Protein AF-A0A7S1QSE2-F1 (afdb_monomer_lite)

Sequence (198 aa):
TADESDRVSATLERALGVYSEVVVKPAVGASSFDTFRVVAADLAAPFTFVEDPAVLELRGRPTALPEGKTEFARKAEFFDALFAGVPCLVQPYIPEVASQGEYSLFYFAGALSHAMLKRPKAGDFRVQEEYGAEHQQVAFTDVPAGVVDCAKRALAALPSSRPPLYCRVDVVALSTARLQQAAADPDLFVVASGGVDL

pLDDT: mean 71.94, std 19.66, range [30.83, 97.06]

Secondary structure (DSSP, 8-state):
---GGG-HHHHHHHHHTT-SEEEEEESS-S-----EEEEHHHHSSSS---S-GGGG--TTS-----TT--S----HHHHHHHTTTS-EEEEE--THHHHH-EEEEEEETTEEEEEEEEEPPTT----SGGGT-EEEEE-GGGS-HHHHHHHHHHHHTSS-SS--SEEEEEEPPPPHHHHHHHHTSTT---EEEEE---

Structure (mmCIF, N/CA/C/O backbone):
data_AF-A0A7S1QSE2-F1
#
_entry.id   AF-A0A7S1QSE2-F1
#
loop_
_atom_site.group_PDB
_atom_site.id
_atom_site.type_symbol
_atom_site.label_atom_id
_atom_site.label_alt_id
_atom_site.label_comp_id
_atom_site.label_asym_id
_atom_site.label_entity_id
_atom_site.label_seq_id
_atom_site.pdbx_PDB_ins_code
_atom_site.Cartn_x
_atom_site.Cartn_y
_atom_site.Cartn_z
_atom_site.occupancy
_atom_site.B_iso_or_equiv
_atom_site.auth_seq_id
_atom_site.auth_comp_id
_atom_site.auth_asym_id
_atom_site.auth_atom_id
_atom_site.pdbx_PDB_model_num
ATOM 1 N N . THR A 1 1 ? -31.714 -8.611 4.508 1.00 43.75 1 THR A N 1
ATOM 2 C CA . THR A 1 1 ? -30.941 -8.247 5.710 1.00 43.75 1 THR A CA 1
ATOM 3 C C . THR A 1 1 ? -29.489 -8.422 5.340 1.00 43.75 1 THR A C 1
ATOM 5 O O . THR A 1 1 ? -29.147 -9.514 4.913 1.00 43.75 1 THR A O 1
ATOM 8 N N . ALA A 1 2 ? -28.694 -7.350 5.321 1.00 46.72 2 ALA A N 1
ATOM 9 C CA . ALA A 1 2 ? -27.260 -7.489 5.061 1.00 46.72 2 ALA A CA 1
ATOM 10 C C . ALA A 1 2 ? -26.658 -8.332 6.192 1.00 46.72 2 ALA A C 1
ATOM 12 O O . ALA A 1 2 ? -27.012 -8.109 7.351 1.00 46.72 2 ALA A O 1
ATOM 13 N N . ASP A 1 3 ? -25.868 -9.341 5.838 1.00 54.69 3 ASP A N 1
ATOM 14 C CA . ASP A 1 3 ? -25.212 -10.237 6.787 1.00 54.69 3 ASP A CA 1
ATOM 15 C C . ASP A 1 3 ? -24.299 -9.412 7.710 1.00 54.69 3 ASP A C 1
ATOM 17 O O . ASP A 1 3 ? -23.596 -8.510 7.248 1.00 54.69 3 ASP A O 1
ATOM 21 N N . GLU A 1 4 ? -24.310 -9.678 9.019 1.00 52.62 4 GLU A N 1
ATOM 22 C CA . GLU A 1 4 ? -23.414 -8.997 9.967 1.00 52.62 4 GLU A CA 1
ATOM 23 C C . GLU A 1 4 ? -21.934 -9.220 9.603 1.00 52.62 4 GLU A C 1
ATOM 25 O O . GLU A 1 4 ? -21.087 -8.400 9.963 1.00 52.62 4 GLU A O 1
ATOM 30 N N . SER A 1 5 ? -21.620 -10.280 8.843 1.00 51.59 5 SER A N 1
ATOM 31 C CA . SER A 1 5 ? -20.271 -10.574 8.349 1.00 51.59 5 SER A CA 1
ATOM 32 C C . SER A 1 5 ? -19.711 -9.547 7.365 1.00 51.59 5 SER A C 1
ATOM 34 O O . SER A 1 5 ? -18.487 -9.410 7.299 1.00 51.59 5 SER A O 1
ATOM 36 N N . ASP A 1 6 ? -20.577 -8.830 6.642 1.00 64.38 6 ASP A N 1
ATOM 37 C CA . ASP A 1 6 ? -20.201 -7.906 5.559 1.00 64.38 6 ASP A CA 1
ATOM 38 C C . ASP A 1 6 ? -19.972 -6.470 6.054 1.00 64.38 6 ASP A C 1
ATOM 40 O O . ASP A 1 6 ? -19.644 -5.571 5.277 1.00 64.38 6 ASP A O 1
ATOM 44 N N . ARG A 1 7 ? -20.138 -6.235 7.361 1.00 80.50 7 ARG A N 1
ATOM 45 C CA . ARG A 1 7 ? -19.914 -4.925 7.972 1.00 80.50 7 ARG A CA 1
ATOM 46 C C . ARG A 1 7 ? -18.422 -4.611 8.057 1.00 80.50 7 ARG A C 1
ATOM 48 O O . ARG A 1 7 ? -17.596 -5.438 8.465 1.00 80.50 7 ARG A O 1
ATOM 55 N N . VAL A 1 8 ? -18.081 -3.370 7.725 1.00 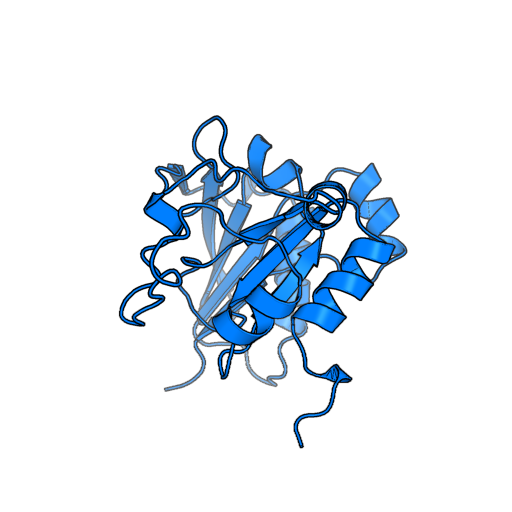80.69 8 VAL A N 1
ATOM 56 C CA . VAL A 1 8 ? -16.718 -2.846 7.854 1.00 80.69 8 VAL A CA 1
ATOM 57 C C . VAL A 1 8 ? -16.320 -2.823 9.322 1.00 80.69 8 VAL A C 1
ATOM 59 O O . VAL A 1 8 ? -15.195 -3.189 9.648 1.00 80.69 8 VAL A O 1
ATOM 62 N N . SER A 1 9 ? -17.260 -2.495 10.210 1.00 83.25 9 SER A N 1
ATOM 63 C CA . SER A 1 9 ? -17.072 -2.495 11.657 1.00 83.25 9 SER A CA 1
ATOM 64 C C . SER A 1 9 ? -16.620 -3.857 12.186 1.00 83.25 9 SER A C 1
ATOM 66 O O . SER A 1 9 ? -15.629 -3.940 12.905 1.00 83.25 9 SER A O 1
ATOM 68 N N . ALA A 1 10 ? -17.286 -4.937 11.772 1.00 84.50 10 ALA A N 1
ATOM 69 C CA . ALA A 1 10 ? -16.966 -6.291 12.210 1.00 84.50 10 ALA A CA 1
ATOM 70 C C . ALA A 1 10 ? -15.590 -6.735 11.692 1.00 84.50 10 ALA A C 1
ATOM 72 O O . ALA A 1 10 ? -14.817 -7.375 12.405 1.00 84.50 10 ALA A O 1
ATOM 73 N N . THR A 1 11 ? -15.251 -6.371 10.453 1.00 84.62 11 THR A N 1
ATOM 74 C CA . THR A 1 11 ? -13.920 -6.634 9.886 1.00 84.62 11 THR A CA 1
ATOM 75 C C . THR A 1 11 ? -12.834 -5.843 10.613 1.00 84.62 11 THR A C 1
ATOM 77 O O . THR A 1 11 ? -11.777 -6.394 10.921 1.00 84.62 11 THR A O 1
ATOM 80 N N . LEU A 1 12 ? -13.110 -4.580 10.938 1.00 83.69 12 LEU A N 1
ATOM 81 C CA . LEU A 1 12 ? -12.221 -3.705 11.691 1.00 83.69 12 LEU A CA 1
ATOM 82 C C . LEU A 1 12 ? -11.940 -4.256 13.093 1.00 83.69 12 LEU A C 1
ATOM 84 O O . LEU A 1 12 ? -10.781 -4.348 13.486 1.00 83.69 12 LEU A O 1
ATOM 88 N N . GLU A 1 13 ? -12.976 -4.673 13.820 1.00 84.88 13 GLU A N 1
ATOM 89 C CA . GLU A 1 13 ? -12.851 -5.268 15.155 1.00 84.88 13 GLU A CA 1
ATOM 90 C C . GLU A 1 13 ? -12.048 -6.572 15.133 1.00 84.88 13 GLU A C 1
ATOM 92 O O . GLU A 1 13 ? -11.144 -6.748 15.950 1.00 84.88 13 GLU A O 1
ATOM 97 N N . ARG A 1 14 ? -12.314 -7.464 14.165 1.00 84.81 14 ARG A N 1
ATOM 98 C CA . ARG A 1 14 ? -11.521 -8.692 13.984 1.00 84.81 14 ARG A CA 1
ATOM 99 C C . ARG A 1 14 ? -10.047 -8.378 13.744 1.00 84.81 14 ARG A C 1
ATOM 101 O O . ARG A 1 14 ? -9.189 -8.966 14.397 1.00 84.81 14 ARG A O 1
ATOM 108 N N . ALA A 1 15 ? -9.756 -7.445 12.837 1.00 82.94 15 ALA A N 1
ATOM 109 C CA . ALA A 1 15 ? -8.386 -7.055 12.528 1.00 82.94 15 ALA A CA 1
ATOM 110 C C . ALA A 1 15 ? -7.689 -6.433 13.750 1.00 82.94 15 ALA A C 1
ATOM 112 O O . ALA A 1 15 ? -6.553 -6.788 14.053 1.00 82.94 15 ALA A O 1
ATOM 113 N N . LEU A 1 16 ? -8.376 -5.575 14.507 1.00 82.94 16 LEU A N 1
ATOM 114 C CA . LEU A 1 16 ? -7.828 -4.943 15.712 1.00 82.94 16 LEU A CA 1
ATOM 115 C C . LEU A 1 16 ? -7.697 -5.892 16.915 1.00 82.94 16 LEU A C 1
ATOM 117 O O . LEU A 1 16 ? -6.985 -5.579 17.867 1.00 82.94 16 LEU A O 1
ATOM 121 N N . GLY A 1 17 ? -8.322 -7.072 16.867 1.00 83.62 17 GLY A N 1
ATOM 122 C CA . GLY A 1 17 ? -8.052 -8.165 17.805 1.00 83.62 17 GLY A CA 1
ATOM 123 C C . GLY A 1 17 ? -6.673 -8.812 17.613 1.00 83.62 17 GLY A C 1
ATOM 124 O O . GLY A 1 17 ? -6.175 -9.468 18.526 1.00 83.62 17 GLY A O 1
ATOM 125 N N . VAL A 1 18 ? -6.050 -8.617 16.447 1.00 83.12 18 VAL A N 1
ATOM 126 C CA . VAL A 1 18 ? -4.730 -9.170 16.091 1.00 83.12 18 VAL A CA 1
ATOM 127 C C . VAL A 1 18 ? -3.679 -8.064 15.968 1.00 83.12 18 VAL A C 1
ATOM 129 O O . VAL A 1 18 ? -2.536 -8.227 16.396 1.00 83.12 18 VAL A O 1
ATOM 132 N N . TYR A 1 19 ? -4.065 -6.923 15.402 1.00 82.69 19 TYR A N 1
ATOM 133 C CA . TYR A 1 19 ? -3.189 -5.808 15.073 1.00 82.69 19 TYR A CA 1
ATOM 134 C C . TYR A 1 19 ? -3.475 -4.600 15.960 1.00 82.69 19 TYR A C 1
ATOM 136 O O . TYR A 1 19 ? -4.617 -4.195 16.128 1.00 82.69 19 TYR A O 1
ATOM 144 N N . SER A 1 20 ? -2.430 -3.952 16.476 1.00 82.94 20 SER A N 1
ATOM 145 C CA . SER A 1 20 ? -2.595 -2.719 17.259 1.00 82.94 20 SER A CA 1
ATOM 146 C C . SER A 1 20 ? -3.096 -1.540 16.420 1.00 82.94 20 SER A C 1
ATOM 148 O O . SER A 1 20 ? -3.653 -0.587 16.965 1.00 82.94 20 SER A O 1
ATOM 150 N N . GLU A 1 21 ? -2.868 -1.589 15.106 1.00 83.31 21 GLU A N 1
ATOM 151 C CA . GLU A 1 21 ? -3.194 -0.528 14.164 1.00 83.31 21 GLU A CA 1
ATOM 152 C C . GLU A 1 21 ? -3.545 -1.087 12.789 1.00 83.31 21 GLU A C 1
ATOM 154 O O . GLU A 1 21 ? -2.876 -1.988 12.271 1.00 83.31 21 GLU A O 1
ATOM 159 N N . VAL A 1 22 ? -4.555 -0.492 12.166 1.00 82.94 22 VAL A N 1
ATOM 160 C CA . VAL A 1 22 ? -5.041 -0.854 10.836 1.00 82.94 22 VAL A CA 1
ATOM 161 C C . VAL A 1 22 ? -5.290 0.389 9.993 1.00 82.94 22 VAL A C 1
ATOM 163 O O . VAL A 1 22 ? -5.423 1.501 10.498 1.00 82.94 22 VAL A O 1
ATOM 166 N N . VAL A 1 23 ? -5.354 0.193 8.687 1.00 80.56 23 VAL A N 1
ATOM 167 C CA . VAL A 1 23 ? -5.765 1.171 7.698 1.00 80.56 23 VAL A CA 1
ATOM 168 C C . VAL A 1 23 ? -7.024 0.668 7.003 1.00 80.56 23 VAL A C 1
ATOM 170 O O . VAL A 1 23 ? -7.088 -0.492 6.597 1.00 80.56 23 VAL A O 1
ATOM 173 N N . VAL A 1 24 ? -8.006 1.550 6.847 1.00 80.06 24 VAL A N 1
ATOM 174 C CA . VAL A 1 24 ? -9.223 1.323 6.064 1.00 80.06 24 VAL A CA 1
ATOM 175 C C . VAL A 1 24 ? -9.175 2.207 4.825 1.00 80.06 24 VAL A C 1
ATOM 177 O O . VAL A 1 24 ? -8.891 3.398 4.941 1.00 80.06 24 VAL A O 1
ATOM 180 N N . LYS A 1 25 ? -9.442 1.648 3.643 1.00 76.94 25 LYS A N 1
ATOM 181 C CA . LYS A 1 25 ? -9.498 2.411 2.384 1.00 76.94 25 LYS A CA 1
ATOM 182 C C . LYS A 1 25 ? -10.490 1.816 1.384 1.00 76.94 25 LYS A C 1
ATOM 184 O O . LYS A 1 25 ? -10.783 0.626 1.484 1.00 76.94 25 LYS A O 1
ATOM 189 N N . PRO A 1 26 ? -10.971 2.575 0.386 1.00 74.06 26 PRO A N 1
ATOM 190 C CA . PRO A 1 26 ? -11.745 2.018 -0.718 1.00 74.06 26 PRO A CA 1
ATOM 191 C C . PRO A 1 26 ? -10.969 0.913 -1.450 1.00 74.06 26 PRO A C 1
ATOM 193 O O . PRO A 1 26 ? -9.771 1.047 -1.702 1.00 74.06 26 PRO A O 1
ATOM 196 N N . ALA A 1 27 ? -11.649 -0.176 -1.808 1.00 69.31 27 ALA A N 1
ATOM 197 C CA . ALA A 1 27 ? -11.056 -1.294 -2.545 1.00 69.31 27 ALA A CA 1
ATOM 198 C C . ALA A 1 27 ? -10.978 -1.030 -4.059 1.00 69.31 27 ALA A C 1
ATOM 200 O O . ALA A 1 27 ? -10.221 -1.695 -4.762 1.00 69.31 27 ALA A O 1
ATOM 201 N N . VAL A 1 28 ? -11.747 -0.060 -4.569 1.00 59.94 28 VAL A N 1
ATOM 202 C CA . VAL A 1 28 ? -11.791 0.299 -5.991 1.00 59.94 28 VAL A CA 1
ATOM 203 C C . VAL A 1 28 ? -11.534 1.796 -6.140 1.00 59.94 28 VAL A C 1
ATOM 205 O O . VAL A 1 28 ? -12.279 2.612 -5.605 1.00 59.94 28 VAL A O 1
ATOM 208 N N . GLY A 1 29 ? -10.485 2.152 -6.883 1.00 54.38 29 GLY A N 1
ATOM 209 C CA . GLY A 1 29 ? -10.147 3.537 -7.208 1.00 54.38 29 GLY A CA 1
ATOM 210 C C . GLY A 1 29 ? -8.646 3.730 -7.411 1.00 54.38 29 GLY A C 1
ATOM 211 O O . GLY A 1 29 ? -7.840 3.313 -6.588 1.00 54.38 29 GLY A O 1
ATOM 212 N N . ALA A 1 30 ? -8.258 4.390 -8.506 1.00 43.25 30 ALA A N 1
ATOM 213 C CA . ALA A 1 30 ? -6.868 4.800 -8.741 1.00 43.25 30 ALA A CA 1
ATOM 214 C C . ALA A 1 30 ? -6.404 5.911 -7.777 1.00 43.25 30 ALA A C 1
ATOM 216 O O . ALA A 1 30 ? -5.206 6.197 -7.695 1.00 43.25 30 ALA A O 1
ATOM 217 N N . SER A 1 31 ? -7.354 6.515 -7.055 1.00 46.03 31 SER A N 1
ATOM 218 C CA . SER A 1 31 ? -7.157 7.633 -6.148 1.00 46.03 31 SER A CA 1
ATOM 219 C C . SER A 1 31 ? -7.516 7.265 -4.706 1.00 46.03 31 SER A C 1
ATOM 221 O O . SER A 1 31 ? -8.680 7.036 -4.378 1.00 46.03 31 SER A O 1
ATOM 223 N N . SER A 1 32 ? -6.505 7.224 -3.844 1.00 52.25 32 SER A N 1
ATOM 224 C CA . SER A 1 32 ? -6.564 6.738 -2.459 1.00 52.25 32 SER A CA 1
ATOM 225 C C . SER A 1 32 ? -7.044 7.787 -1.439 1.00 52.25 32 SER A C 1
ATOM 227 O O . SER A 1 32 ? -6.558 7.796 -0.308 1.00 52.25 32 SER A O 1
ATOM 229 N N . PHE A 1 33 ? -7.954 8.686 -1.833 1.00 54.31 33 PHE A N 1
ATOM 230 C CA . PHE A 1 33 ? -8.329 9.877 -1.051 1.00 54.31 33 PHE A CA 1
ATOM 231 C C . PHE A 1 33 ? -8.902 9.573 0.345 1.00 54.31 33 PHE A C 1
ATOM 233 O O . PHE A 1 33 ? -8.766 10.392 1.244 1.00 54.31 33 PHE A O 1
ATOM 240 N N . ASP A 1 34 ? -9.435 8.369 0.564 1.00 66.00 34 ASP A N 1
ATOM 241 C CA . ASP A 1 34 ? -10.141 8.014 1.798 1.00 66.00 34 ASP A CA 1
ATOM 242 C C . ASP A 1 34 ? -9.389 6.929 2.588 1.00 66.00 34 ASP A C 1
ATOM 244 O O . ASP A 1 34 ? -9.905 5.840 2.839 1.00 66.00 34 ASP A O 1
ATOM 248 N N . THR A 1 35 ? -8.123 7.193 2.927 1.00 72.31 35 THR A N 1
ATOM 249 C CA . THR A 1 35 ? -7.281 6.262 3.698 1.00 72.31 35 THR A CA 1
ATOM 250 C C . THR A 1 35 ? -7.272 6.642 5.180 1.00 72.31 35 THR A C 1
ATOM 252 O O . THR A 1 35 ? -6.690 7.654 5.566 1.00 72.31 35 THR A O 1
ATOM 255 N N . PHE A 1 36 ? -7.863 5.803 6.032 1.00 77.38 36 PHE A N 1
ATOM 256 C CA . PHE A 1 36 ? -8.009 6.055 7.468 1.00 77.38 36 PHE A CA 1
ATOM 257 C C . PHE A 1 36 ? -7.116 5.133 8.282 1.00 77.38 36 PHE A C 1
ATOM 259 O O . PHE A 1 36 ? -7.274 3.920 8.211 1.00 77.38 36 PHE A O 1
ATOM 266 N N . ARG A 1 37 ? -6.230 5.693 9.108 1.00 80.38 37 ARG A N 1
ATOM 267 C CA . ARG A 1 37 ? -5.481 4.935 10.117 1.00 80.38 37 ARG A CA 1
ATOM 268 C C . ARG A 1 37 ? -6.296 4.858 11.409 1.00 80.38 37 ARG A C 1
ATOM 270 O O . ARG A 1 37 ? -6.727 5.883 11.932 1.00 80.38 37 ARG A O 1
ATOM 277 N N . VAL A 1 38 ? -6.497 3.648 11.918 1.00 78.31 38 VAL A N 1
ATOM 278 C CA . VAL A 1 38 ? -7.251 3.354 13.141 1.00 78.31 38 VAL A CA 1
ATOM 279 C C . VAL A 1 38 ? -6.342 2.613 14.114 1.00 78.31 38 VAL A C 1
ATOM 281 O O . VAL A 1 38 ? -5.760 1.587 13.768 1.00 78.31 38 VAL A O 1
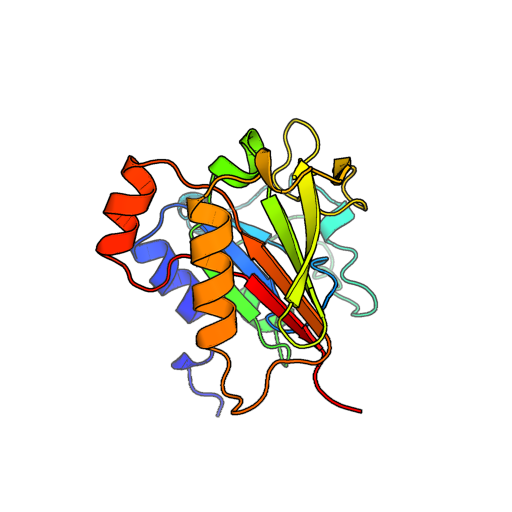ATOM 284 N N . VAL A 1 39 ? -6.235 3.123 15.339 1.00 79.56 39 VAL A N 1
ATOM 285 C CA . VAL A 1 39 ? -5.456 2.515 16.426 1.00 79.56 39 VAL A CA 1
ATOM 286 C C . VAL A 1 39 ? -6.421 1.842 17.402 1.00 79.56 39 VAL A C 1
ATOM 288 O O . VAL A 1 39 ? -7.425 2.439 17.788 1.00 79.56 39 VAL A O 1
ATOM 291 N N . ALA A 1 40 ? -6.122 0.616 17.837 1.00 78.88 40 ALA A N 1
ATOM 292 C CA . ALA A 1 40 ? -7.002 -0.165 18.714 1.00 78.88 40 ALA A CA 1
ATOM 293 C C . ALA A 1 40 ? -7.351 0.576 20.017 1.00 78.88 40 ALA A C 1
ATOM 295 O O . ALA A 1 40 ? -8.508 0.609 20.431 1.00 78.88 40 ALA A O 1
ATOM 296 N N . ALA A 1 41 ? -6.353 1.217 20.636 1.00 72.00 41 ALA A N 1
ATOM 297 C CA . ALA A 1 41 ? -6.521 1.974 21.878 1.00 72.00 41 ALA A CA 1
ATOM 298 C C . ALA A 1 41 ? -7.518 3.135 21.738 1.00 72.00 41 ALA A C 1
ATOM 300 O O . ALA A 1 41 ? -8.207 3.490 22.693 1.00 72.00 41 ALA A O 1
ATOM 301 N N . ASP A 1 42 ? -7.627 3.690 20.534 1.00 67.06 42 ASP A N 1
ATOM 302 C CA . ASP A 1 42 ? -8.448 4.856 20.268 1.00 67.06 42 ASP A CA 1
ATOM 303 C C . ASP A 1 42 ? -9.941 4.528 20.137 1.00 67.06 42 ASP A C 1
ATOM 305 O O . ASP A 1 42 ? -10.770 5.399 20.392 1.00 67.06 42 ASP A O 1
ATOM 309 N N . LEU A 1 43 ? -10.292 3.283 19.784 1.00 64.25 43 LEU A N 1
ATOM 310 C CA . LEU A 1 43 ? -11.684 2.808 19.794 1.00 64.25 43 LEU A CA 1
ATOM 311 C C . LEU A 1 43 ? -12.224 2.614 21.221 1.00 64.25 43 LEU A C 1
ATOM 313 O O . LEU A 1 43 ? -13.434 2.639 21.437 1.00 64.25 43 LEU A O 1
ATOM 317 N N . ALA A 1 44 ? -11.337 2.401 22.199 1.00 61.28 44 ALA A N 1
ATOM 318 C CA . ALA A 1 44 ? -11.706 2.177 23.597 1.00 61.28 44 ALA A CA 1
ATOM 319 C C . ALA A 1 44 ? -11.893 3.483 24.394 1.00 61.28 44 ALA A C 1
ATOM 321 O O . ALA A 1 44 ? -12.375 3.453 25.529 1.00 61.28 44 ALA A O 1
ATOM 322 N N . ALA A 1 45 ? -11.503 4.629 23.829 1.00 55.19 45 ALA A N 1
ATOM 323 C CA . ALA A 1 45 ? -11.598 5.924 24.489 1.00 55.19 45 ALA A CA 1
ATOM 324 C C . ALA A 1 45 ? -13.049 6.461 24.485 1.00 55.19 45 ALA A C 1
ATOM 326 O O . ALA A 1 45 ? -13.758 6.323 23.488 1.00 55.19 45 ALA A O 1
ATOM 327 N N . PRO A 1 46 ? -13.512 7.121 25.566 1.00 44.34 46 PRO A N 1
ATOM 328 C CA . PRO A 1 46 ? -14.874 7.660 25.640 1.00 44.34 46 PRO A CA 1
ATOM 329 C C . PRO A 1 46 ? -15.111 8.869 24.716 1.00 44.34 46 PRO A C 1
ATOM 331 O O . PRO A 1 46 ? -16.261 9.166 24.401 1.00 44.34 46 PRO A O 1
ATOM 334 N N . PHE A 1 47 ? -14.041 9.535 24.262 1.00 42.84 47 PHE A N 1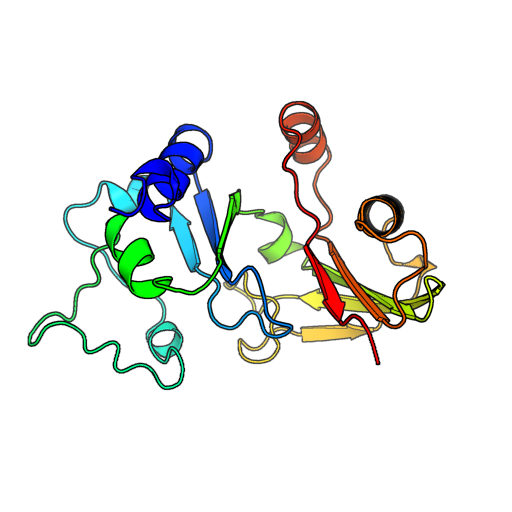
ATOM 335 C CA . PHE A 1 47 ? -14.049 10.653 23.310 1.00 42.84 47 PHE A CA 1
ATOM 336 C C . PHE A 1 47 ? -12.752 10.628 22.500 1.00 42.84 47 PHE A C 1
ATOM 338 O O . PHE A 1 47 ? -11.745 10.096 22.976 1.00 42.84 47 PHE A O 1
ATOM 345 N N . THR A 1 48 ? -12.739 11.223 21.304 1.00 44.06 48 THR A N 1
ATOM 346 C CA . THR A 1 48 ? -11.532 11.219 20.473 1.00 44.06 48 THR A CA 1
ATOM 347 C C . THR A 1 48 ? -11.288 12.519 19.707 1.00 44.06 48 THR A C 1
ATOM 349 O O . THR A 1 48 ? -12.198 13.093 19.113 1.00 44.06 48 THR A O 1
ATOM 352 N N . PHE A 1 49 ? -10.023 12.952 19.718 1.00 37.59 49 PHE A N 1
ATOM 353 C CA . PHE A 1 49 ? -9.478 14.110 19.010 1.00 37.59 49 PHE A CA 1
ATOM 354 C C . PHE A 1 49 ? -9.143 13.766 17.545 1.00 37.59 49 PHE A C 1
ATOM 356 O O . PHE A 1 49 ? -8.658 12.669 17.259 1.00 37.59 49 PHE A O 1
ATOM 363 N N . VAL A 1 50 ? -9.382 14.706 16.623 1.00 44.81 50 VAL A N 1
ATOM 364 C CA . VAL A 1 50 ? -9.042 14.591 15.192 1.00 44.81 50 VAL A CA 1
ATOM 365 C C . VAL A 1 50 ? -7.834 15.480 14.900 1.00 44.81 50 VAL A C 1
ATOM 367 O O . VAL A 1 50 ? -7.877 16.677 15.167 1.00 44.81 50 VAL A O 1
ATOM 370 N N . GLU A 1 51 ? -6.765 14.901 14.353 1.00 41.16 51 GLU A N 1
ATOM 371 C CA . GLU A 1 51 ? -5.528 15.627 14.021 1.00 41.16 51 GLU A CA 1
ATOM 372 C C . GLU A 1 51 ? -5.619 16.431 12.710 1.00 41.16 51 GLU A C 1
ATOM 374 O O . GLU A 1 51 ? -4.890 17.406 12.551 1.00 41.16 51 GLU A O 1
ATOM 379 N N . ASP A 1 52 ? -6.521 16.071 11.785 1.00 43.56 52 ASP A N 1
ATOM 380 C CA . ASP A 1 52 ? -6.581 16.675 10.445 1.00 43.56 52 ASP A CA 1
ATOM 381 C C . ASP A 1 52 ? -8.032 16.935 9.969 1.00 43.56 52 ASP A C 1
ATOM 383 O O . ASP A 1 52 ? -8.728 16.008 9.541 1.00 43.56 52 ASP A O 1
ATOM 387 N N . PRO A 1 53 ? -8.512 18.194 10.020 1.00 39.28 53 PRO A N 1
ATOM 388 C CA . PRO A 1 53 ? -9.835 18.598 9.537 1.00 39.28 53 PRO A CA 1
ATOM 389 C C . PRO A 1 53 ? -10.045 18.430 8.022 1.00 39.28 53 PRO A C 1
ATOM 391 O O . PRO A 1 53 ? -11.189 18.455 7.574 1.00 39.28 53 PRO A O 1
ATOM 394 N N . ALA A 1 54 ? -8.984 18.261 7.222 1.00 37.50 54 ALA A N 1
ATOM 395 C CA . ALA A 1 54 ? -9.084 18.163 5.762 1.00 37.50 54 ALA A CA 1
ATOM 396 C C . ALA A 1 54 ? -9.521 16.770 5.268 1.00 37.50 54 ALA A C 1
ATOM 398 O O . ALA A 1 54 ? -9.984 16.629 4.140 1.00 37.50 54 ALA A O 1
ATOM 399 N N . VAL A 1 55 ? -9.441 15.741 6.120 1.00 40.69 55 VAL A N 1
ATOM 400 C CA . VAL A 1 55 ? -9.911 14.368 5.828 1.00 40.69 55 VAL A CA 1
ATOM 401 C C . VAL A 1 55 ? -11.446 14.284 5.754 1.00 40.69 55 VAL A C 1
ATOM 403 O O . VAL A 1 55 ? -12.007 13.332 5.220 1.00 40.69 55 VAL A O 1
ATOM 406 N N . LEU A 1 56 ? -12.143 15.297 6.274 1.00 35.81 56 LEU A N 1
ATOM 407 C CA . LEU A 1 56 ? -13.603 15.349 6.345 1.00 35.81 56 LEU A CA 1
ATOM 408 C C . LEU A 1 56 ? -14.278 15.801 5.040 1.00 35.81 56 LEU A C 1
ATOM 410 O O . LEU A 1 56 ? -15.473 15.552 4.872 1.00 35.81 56 LEU A O 1
ATOM 414 N N . GLU A 1 57 ? -13.544 16.390 4.090 1.00 34.91 57 GLU A N 1
ATOM 415 C CA . GLU A 1 57 ? -14.045 16.651 2.732 1.00 34.91 57 GLU A CA 1
ATOM 416 C C . GLU A 1 57 ? -14.019 15.373 1.870 1.00 34.91 57 GLU A C 1
ATOM 418 O O . GLU A 1 57 ? -13.439 15.319 0.786 1.00 34.91 57 GLU A O 1
ATOM 423 N N . LEU A 1 58 ? -14.700 14.325 2.342 1.00 37.94 58 LEU A N 1
ATOM 424 C CA . LEU A 1 58 ? -15.112 13.182 1.529 1.00 37.94 58 LEU A CA 1
ATOM 425 C C . LEU A 1 58 ? -16.004 13.704 0.395 1.00 37.94 58 LEU A C 1
ATOM 427 O O . LEU A 1 58 ? -17.182 14.013 0.595 1.00 37.94 58 LEU A O 1
ATOM 431 N N . ARG A 1 59 ? -15.416 13.891 -0.791 1.00 34.78 59 ARG A N 1
ATOM 432 C CA . ARG A 1 59 ? -16.026 14.609 -1.920 1.00 34.78 59 ARG A CA 1
ATOM 433 C C . ARG A 1 59 ? -17.477 14.189 -2.190 1.00 34.78 59 ARG A C 1
ATOM 435 O O . ARG A 1 59 ? -17.757 13.064 -2.593 1.00 34.78 59 ARG A O 1
ATOM 442 N N . GLY A 1 60 ? -18.391 15.153 -2.085 1.00 33.97 60 GLY A N 1
ATOM 443 C CA . GLY A 1 60 ? -19.722 15.100 -2.701 1.00 33.97 60 GLY A CA 1
ATOM 444 C C . GLY A 1 60 ? -20.790 14.288 -1.964 1.00 33.97 60 GLY A C 1
ATOM 445 O O . GLY A 1 60 ? -21.941 14.296 -2.401 1.00 33.97 60 GLY A O 1
ATOM 446 N N . ARG A 1 61 ? -20.464 13.635 -0.843 1.00 35.59 61 ARG A N 1
ATOM 447 C CA . ARG A 1 61 ? -21.477 13.136 0.096 1.00 35.59 61 ARG A CA 1
ATOM 448 C C . ARG A 1 61 ? -21.603 14.152 1.230 1.00 35.59 61 ARG A C 1
ATOM 450 O O . ARG A 1 61 ? -20.586 14.503 1.823 1.00 35.59 61 ARG A O 1
ATOM 457 N N . PRO A 1 62 ? -22.809 14.648 1.555 1.00 33.66 62 PRO A N 1
ATOM 458 C CA . PRO A 1 62 ? -23.003 15.414 2.772 1.00 33.66 62 PRO A CA 1
ATOM 459 C C . PRO A 1 62 ? -22.826 14.461 3.955 1.00 33.66 62 PRO A C 1
ATOM 461 O O . PRO A 1 62 ? -23.787 13.899 4.474 1.00 33.66 62 PRO A O 1
ATOM 464 N N . THR A 1 63 ? -21.586 14.272 4.394 1.00 42.94 63 THR A N 1
ATOM 465 C CA . THR A 1 63 ? -21.291 13.713 5.710 1.00 42.94 63 THR A CA 1
ATOM 466 C C . THR A 1 63 ? -21.504 14.848 6.702 1.00 42.94 63 THR A C 1
ATOM 468 O O . THR A 1 63 ? -20.563 15.390 7.273 1.00 42.94 63 THR A O 1
ATOM 471 N N . ALA A 1 64 ? -22.754 15.305 6.822 1.00 39.50 64 ALA A N 1
ATOM 472 C CA . ALA A 1 64 ? -23.107 16.252 7.858 1.00 39.50 64 ALA A CA 1
ATOM 473 C C . ALA A 1 64 ? -22.756 15.577 9.184 1.00 39.50 64 ALA A C 1
ATOM 475 O O . ALA A 1 64 ? -23.345 14.557 9.551 1.00 39.50 64 ALA A O 1
ATOM 476 N N . LEU A 1 65 ? -21.759 16.131 9.876 1.00 42.06 65 LEU A N 1
ATOM 477 C CA . LEU A 1 65 ? -21.605 15.899 11.302 1.00 42.06 65 LEU A CA 1
ATOM 478 C C . LEU A 1 65 ? -22.999 16.073 11.928 1.00 42.06 65 LEU A C 1
ATOM 480 O O . LEU A 1 65 ? -23.683 17.043 11.583 1.00 42.06 65 LEU A O 1
ATOM 484 N N . PRO A 1 66 ? -23.460 15.164 12.803 1.00 43.41 66 PRO A N 1
ATOM 485 C CA . PRO A 1 66 ? -24.679 15.409 13.556 1.00 43.41 66 PRO A CA 1
ATOM 486 C C . PRO A 1 66 ? -24.592 16.797 14.198 1.00 43.41 66 PRO A C 1
ATOM 488 O O . PRO A 1 66 ? -23.557 17.144 14.771 1.00 43.41 66 PRO A O 1
ATOM 491 N N . GLU A 1 67 ? -25.651 17.594 14.063 1.00 37.81 67 GLU A N 1
ATOM 492 C CA . GLU A 1 67 ? -25.681 18.986 14.517 1.00 37.81 67 GLU A CA 1
ATOM 493 C C . GLU A 1 67 ? -25.176 19.098 15.970 1.00 37.81 67 GLU A C 1
ATOM 495 O O . GLU A 1 67 ? -25.642 18.384 16.861 1.00 37.81 67 GLU A O 1
ATOM 500 N N . GLY A 1 68 ? -24.171 19.951 16.202 1.00 38.28 68 GLY A N 1
ATOM 501 C CA . GLY A 1 68 ? -23.564 20.157 17.523 1.00 38.28 68 GLY A CA 1
ATOM 502 C C . GLY A 1 68 ? -22.449 19.181 17.925 1.00 38.28 68 GLY A C 1
ATOM 503 O O . GLY A 1 68 ? -21.966 19.274 19.052 1.00 38.28 68 GLY A O 1
ATOM 504 N N . LYS A 1 69 ? -22.005 18.269 17.047 1.00 38.09 69 LYS A N 1
ATOM 505 C CA . LYS A 1 69 ? -20.869 17.369 17.319 1.00 38.09 69 LYS A CA 1
ATOM 506 C C . LYS A 1 69 ? -19.613 17.783 16.545 1.00 38.09 69 LYS A C 1
ATOM 508 O O . LYS A 1 69 ? -19.475 17.476 15.368 1.00 38.09 69 LYS A O 1
ATOM 513 N N . THR A 1 70 ? -18.669 18.427 17.231 1.00 38.94 70 THR A N 1
ATOM 514 C CA . THR A 1 70 ? -17.269 18.627 16.786 1.00 38.94 70 THR A CA 1
ATOM 515 C C . THR A 1 70 ? -16.352 17.456 17.158 1.00 38.94 70 THR A C 1
ATOM 517 O O . THR A 1 70 ? -15.143 17.521 16.965 1.00 38.94 70 THR A O 1
ATOM 520 N N . GLU A 1 71 ? -16.920 16.382 17.705 1.00 41.88 71 GLU A N 1
ATOM 521 C CA . GLU A 1 71 ? -16.200 15.246 18.274 1.00 41.88 71 GLU A CA 1
ATOM 522 C C . GLU A 1 71 ? -16.544 13.991 17.476 1.00 41.88 71 GLU A C 1
ATOM 524 O O . GLU A 1 71 ? -17.694 13.541 17.435 1.00 41.88 71 GLU A O 1
ATOM 529 N N . PHE A 1 72 ? -15.543 13.453 16.787 1.00 47.22 72 PHE A N 1
ATOM 530 C CA . PHE A 1 72 ? -15.715 12.306 15.915 1.00 47.22 72 PHE A CA 1
ATOM 531 C C . PHE A 1 72 ? -15.596 11.021 16.736 1.00 47.22 72 PHE A C 1
ATOM 533 O O . PHE A 1 72 ? -14.565 10.748 17.347 1.00 47.22 72 PHE A O 1
ATOM 540 N N . ALA A 1 73 ? -16.661 10.222 16.767 1.00 44.56 73 ALA A N 1
ATOM 541 C CA . ALA A 1 73 ? -16.645 8.942 17.456 1.00 44.56 73 ALA A CA 1
ATOM 542 C C . ALA A 1 73 ? -15.896 7.918 16.594 1.00 44.56 73 ALA A C 1
ATOM 544 O O . ALA A 1 73 ? -16.409 7.472 15.567 1.00 44.56 73 ALA A O 1
ATOM 545 N N . ARG A 1 74 ? -14.699 7.517 17.032 1.00 52.28 74 ARG A N 1
ATOM 546 C CA . ARG A 1 74 ? -13.998 6.322 16.547 1.00 52.28 74 ARG A CA 1
ATOM 547 C C . ARG A 1 74 ? -14.726 5.072 17.052 1.00 52.28 74 ARG A C 1
ATOM 549 O O . ARG A 1 74 ? -14.227 4.334 17.886 1.00 52.28 74 ARG A O 1
ATOM 556 N N . LYS A 1 75 ? -15.957 4.869 16.599 1.00 62.66 75 LYS A N 1
ATOM 557 C CA . LYS A 1 75 ? -16.698 3.628 16.809 1.00 62.66 75 LYS A CA 1
ATOM 558 C C . LYS A 1 75 ? -16.696 2.854 15.505 1.00 62.66 75 LYS A C 1
ATOM 560 O O . LYS A 1 75 ? -16.821 3.461 14.441 1.00 62.66 75 LYS A O 1
ATOM 565 N N . ALA A 1 76 ? -16.511 1.541 15.577 1.00 65.94 76 ALA A N 1
ATOM 566 C CA . ALA A 1 76 ? -16.344 0.714 14.390 1.00 65.94 76 ALA A CA 1
ATOM 567 C C . ALA A 1 76 ? -17.529 0.883 13.413 1.00 65.94 76 ALA A C 1
ATOM 569 O O . ALA A 1 76 ? -17.333 0.891 12.201 1.00 65.94 76 ALA A O 1
ATOM 570 N N . GLU A 1 77 ? -18.738 1.141 13.923 1.00 73.50 77 GLU A N 1
ATOM 571 C CA . GLU A 1 77 ? -19.962 1.347 13.140 1.00 73.50 77 GLU A CA 1
ATOM 572 C C . GLU A 1 77 ? -19.970 2.638 12.305 1.00 73.50 77 GLU A C 1
ATOM 574 O O . GLU A 1 77 ? -20.733 2.732 11.344 1.00 73.50 77 GLU A O 1
ATOM 579 N N . PHE A 1 78 ? -19.122 3.630 12.610 1.00 74.94 78 PHE A N 1
ATOM 580 C CA . PHE A 1 78 ? -18.960 4.804 11.740 1.00 74.94 78 PHE A CA 1
ATOM 581 C C . PHE A 1 78 ? -18.480 4.389 10.342 1.00 74.94 78 PHE A C 1
ATOM 583 O O . PHE A 1 78 ? -18.957 4.914 9.333 1.00 74.94 78 PHE A O 1
ATOM 590 N N . PHE A 1 79 ? -17.576 3.409 10.282 1.00 77.19 79 PHE A N 1
ATOM 591 C CA . PHE A 1 79 ? -17.029 2.922 9.023 1.00 77.19 79 PHE A CA 1
ATOM 592 C C . PHE A 1 79 ? -18.080 2.211 8.166 1.00 77.19 79 PHE A C 1
ATOM 594 O O . PHE A 1 79 ? -17.992 2.281 6.944 1.00 77.19 79 PHE A O 1
ATOM 601 N N . ASP A 1 80 ? -19.118 1.620 8.767 1.00 80.00 80 ASP A N 1
ATOM 602 C CA . ASP A 1 80 ? -20.223 1.029 8.003 1.00 80.00 80 ASP A CA 1
ATOM 603 C C . ASP A 1 80 ? -21.016 2.084 7.238 1.00 80.00 80 ASP A C 1
ATOM 605 O O . ASP A 1 80 ? -21.368 1.878 6.080 1.00 80.00 80 ASP A O 1
ATOM 609 N N . ALA A 1 81 ? -21.297 3.222 7.879 1.00 75.12 81 ALA A N 1
ATOM 610 C CA . ALA A 1 81 ? -22.005 4.325 7.239 1.00 75.12 81 ALA A CA 1
ATOM 611 C C . ALA A 1 81 ? -21.132 4.992 6.169 1.00 75.12 81 ALA A C 1
ATOM 613 O O . ALA A 1 81 ? -21.611 5.298 5.075 1.00 75.12 81 ALA A O 1
ATOM 614 N N . LEU A 1 82 ? -19.847 5.184 6.473 1.00 74.94 82 LEU A N 1
ATOM 615 C CA . LEU A 1 82 ? -18.888 5.808 5.569 1.00 74.94 82 LEU A CA 1
ATOM 616 C C . LEU A 1 82 ? -18.703 4.999 4.277 1.00 74.94 82 LEU A C 1
ATOM 618 O O . LEU A 1 82 ? -18.767 5.550 3.177 1.00 74.94 82 LEU A O 1
ATOM 622 N N . PHE A 1 83 ? -18.526 3.686 4.413 1.00 76.31 83 PHE A N 1
ATOM 623 C CA . PHE A 1 83 ? -18.316 2.761 3.301 1.00 76.31 83 PHE A CA 1
ATOM 624 C C . PHE A 1 83 ? -19.614 2.085 2.834 1.00 76.31 83 PHE A C 1
ATOM 626 O O . PHE A 1 83 ? -19.581 1.120 2.072 1.00 76.31 83 PHE A O 1
ATOM 633 N N . ALA A 1 84 ? -20.783 2.608 3.221 1.00 79.50 84 ALA A N 1
ATOM 634 C CA . ALA A 1 84 ? -22.064 2.095 2.753 1.00 79.50 84 ALA A CA 1
ATOM 635 C C . ALA A 1 84 ? -22.130 2.133 1.214 1.00 79.50 84 ALA A C 1
ATOM 637 O O . ALA A 1 84 ? -22.035 3.197 0.584 1.00 79.50 84 ALA A O 1
ATOM 638 N N . GLY A 1 85 ? -22.275 0.950 0.609 1.00 76.75 85 GLY A N 1
ATOM 639 C CA . GLY A 1 85 ? -22.301 0.770 -0.845 1.00 76.75 85 GLY A CA 1
ATOM 640 C C . GLY A 1 85 ? -20.956 0.995 -1.547 1.00 76.75 85 GLY A C 1
ATOM 641 O O . GLY A 1 85 ? -20.936 1.108 -2.771 1.00 76.75 85 GLY A O 1
ATOM 642 N N . VAL A 1 86 ? -19.847 1.081 -0.805 1.00 76.44 86 VAL A N 1
ATOM 643 C CA . VAL A 1 86 ? -18.488 1.250 -1.335 1.00 76.44 86 VAL A CA 1
ATOM 644 C C . VAL A 1 86 ? -17.619 0.100 -0.823 1.00 76.44 86 VAL A C 1
ATOM 646 O O . VAL A 1 86 ? -17.364 0.027 0.377 1.00 76.44 86 VAL A O 1
ATOM 649 N N . PRO A 1 87 ? -17.128 -0.795 -1.699 1.00 78.69 87 PRO A N 1
ATOM 650 C CA . PRO A 1 87 ? -16.181 -1.825 -1.290 1.00 78.69 87 PRO A CA 1
ATOM 651 C C . PRO A 1 87 ? -14.953 -1.200 -0.621 1.00 78.69 87 PRO A C 1
ATOM 653 O O . PRO A 1 87 ? -14.380 -0.244 -1.150 1.00 78.69 87 PRO A O 1
ATOM 656 N N . CYS A 1 88 ? -14.525 -1.748 0.513 1.00 77.94 88 CYS A N 1
ATOM 657 C CA . CYS A 1 88 ? -13.354 -1.281 1.249 1.00 77.94 88 CYS A CA 1
ATOM 658 C C . CYS A 1 88 ? -12.404 -2.429 1.594 1.00 77.94 88 CYS A C 1
ATOM 660 O O . CYS A 1 88 ? -12.792 -3.594 1.626 1.00 77.94 88 CYS A O 1
ATOM 662 N N . LEU A 1 89 ? -11.163 -2.074 1.901 1.00 79.25 89 LEU A N 1
ATOM 663 C CA . LEU A 1 89 ? -10.133 -2.953 2.426 1.00 79.25 89 LEU A CA 1
ATOM 664 C C . LEU A 1 89 ? -9.765 -2.489 3.836 1.00 79.25 89 LEU A C 1
ATOM 666 O O . LEU A 1 89 ? -9.464 -1.312 4.036 1.00 79.25 89 LEU A O 1
ATOM 670 N N . VAL A 1 90 ? -9.757 -3.424 4.785 1.00 81.44 90 VAL A N 1
ATOM 671 C CA . VAL A 1 90 ? -9.176 -3.246 6.121 1.00 81.44 90 VAL A CA 1
ATOM 672 C C . VAL A 1 90 ? -7.873 -4.024 6.156 1.00 81.44 90 VAL A C 1
ATOM 674 O O . VAL A 1 90 ? -7.837 -5.188 5.765 1.00 81.44 90 VAL A O 1
ATOM 677 N N . GLN A 1 91 ? -6.806 -3.385 6.618 1.00 77.50 91 GLN A N 1
ATOM 678 C CA . GLN A 1 91 ? -5.479 -3.979 6.609 1.00 77.50 91 GLN A CA 1
ATOM 679 C C . GLN A 1 91 ? -4.608 -3.523 7.774 1.00 77.50 91 GLN A C 1
ATOM 681 O O . GLN A 1 91 ? -4.739 -2.380 8.185 1.00 77.50 91 GLN A O 1
ATOM 686 N N . PRO A 1 92 ? -3.653 -4.329 8.256 1.00 82.62 92 PRO A N 1
ATOM 687 C CA . PRO A 1 92 ? -2.569 -3.860 9.113 1.00 82.62 92 PRO A CA 1
ATOM 688 C C . PRO A 1 92 ? -1.918 -2.566 8.618 1.00 82.62 92 PRO A C 1
ATOM 690 O O . PRO A 1 92 ? -1.583 -2.426 7.436 1.00 82.62 92 PRO A O 1
ATOM 693 N N . TYR A 1 93 ? -1.690 -1.632 9.541 1.00 83.75 93 TYR A N 1
ATOM 694 C CA . TYR A 1 93 ? -0.845 -0.477 9.267 1.00 83.75 93 TYR A CA 1
ATOM 695 C C . TYR A 1 93 ? 0.622 -0.915 9.175 1.00 83.75 93 TYR A C 1
ATOM 697 O O . TYR A 1 93 ? 1.122 -1.664 10.022 1.00 83.75 93 TYR A O 1
ATOM 705 N N . ILE A 1 94 ? 1.318 -0.429 8.146 1.00 85.25 94 ILE A N 1
ATOM 706 C CA . ILE A 1 94 ? 2.729 -0.716 7.877 1.00 85.25 94 ILE A CA 1
ATOM 707 C C . ILE A 1 94 ? 3.555 0.541 8.188 1.00 85.25 94 ILE A C 1
ATOM 709 O O . ILE A 1 94 ? 3.591 1.446 7.357 1.00 85.25 94 ILE A O 1
ATOM 713 N N . PRO A 1 95 ? 4.233 0.628 9.349 1.00 85.56 95 PRO A N 1
ATOM 714 C CA . PRO A 1 95 ? 4.990 1.817 9.749 1.00 85.56 95 PRO A CA 1
ATOM 715 C C . PRO A 1 95 ? 6.118 2.183 8.782 1.00 85.56 95 PRO A C 1
ATOM 717 O O . PRO A 1 95 ? 6.482 3.354 8.665 1.00 85.56 95 PRO A O 1
ATOM 720 N N . GLU A 1 96 ? 6.663 1.199 8.064 1.00 86.19 96 GLU A N 1
ATOM 721 C CA . GLU A 1 96 ? 7.666 1.424 7.029 1.00 86.19 96 GLU A CA 1
ATOM 722 C C . GLU A 1 96 ? 7.177 2.388 5.940 1.00 86.19 96 GLU A C 1
ATOM 724 O O . GLU A 1 96 ? 8.001 3.115 5.401 1.00 86.19 96 GLU A O 1
ATOM 729 N N . VAL A 1 97 ? 5.867 2.511 5.679 1.00 87.25 97 VAL A N 1
ATOM 730 C CA . VAL A 1 97 ? 5.357 3.480 4.692 1.00 87.25 97 VAL A CA 1
ATOM 731 C C . VAL A 1 97 ? 5.683 4.926 5.080 1.00 87.25 97 VAL A C 1
ATOM 733 O O . VAL A 1 97 ? 6.056 5.723 4.226 1.00 87.25 97 VAL A O 1
ATOM 736 N N . ALA A 1 98 ? 5.639 5.251 6.377 1.00 87.44 98 ALA A N 1
ATOM 737 C CA . ALA A 1 98 ? 5.918 6.594 6.881 1.00 87.44 98 ALA A CA 1
ATOM 738 C C . ALA A 1 98 ? 7.409 6.964 6.796 1.00 87.44 98 ALA A C 1
ATOM 740 O O . ALA A 1 98 ? 7.759 8.134 6.673 1.00 87.44 98 ALA A O 1
ATOM 741 N N . SER A 1 99 ? 8.301 5.971 6.869 1.00 86.94 99 SER A N 1
ATOM 742 C CA . SER A 1 99 ? 9.755 6.194 6.903 1.00 86.94 99 SER A CA 1
ATOM 743 C C . SER A 1 99 ? 10.448 5.921 5.566 1.00 86.94 99 SER A C 1
ATOM 745 O O . SER A 1 99 ? 11.384 6.625 5.191 1.00 86.94 99 SER A O 1
ATOM 747 N N . GLN A 1 100 ? 9.997 4.904 4.836 1.00 88.88 100 GLN A N 1
ATOM 748 C CA . GLN A 1 100 ? 10.590 4.425 3.587 1.00 88.88 100 GLN A CA 1
ATOM 749 C C . GLN A 1 100 ? 9.770 4.807 2.356 1.00 88.88 100 GLN A C 1
ATOM 751 O O . GLN A 1 100 ? 10.330 4.855 1.263 1.00 88.88 100 GLN A O 1
ATOM 756 N N . GLY A 1 101 ? 8.486 5.122 2.529 1.00 90.38 101 GLY A N 1
ATOM 757 C CA . GLY A 1 101 ? 7.567 5.372 1.428 1.00 90.38 101 GLY A CA 1
ATOM 758 C C . GLY A 1 101 ? 7.005 4.094 0.805 1.00 90.38 101 GLY A C 1
ATOM 759 O O . GLY A 1 101 ? 7.088 2.997 1.359 1.00 90.38 101 GLY A O 1
ATOM 760 N N . GLU A 1 102 ? 6.424 4.260 -0.375 1.00 91.19 102 GLU A N 1
ATOM 761 C CA . GLU A 1 102 ? 5.798 3.215 -1.182 1.00 91.19 102 GLU A CA 1
ATOM 762 C C . GLU A 1 102 ? 6.391 3.227 -2.594 1.00 91.19 102 GLU A C 1
ATOM 764 O O . GLU A 1 102 ? 6.583 4.288 -3.190 1.00 91.19 102 GLU A O 1
ATOM 769 N N . TYR A 1 103 ? 6.666 2.049 -3.148 1.00 92.75 103 TYR A N 1
ATOM 770 C CA . TYR A 1 103 ? 7.051 1.900 -4.546 1.00 92.75 103 TYR A CA 1
ATOM 771 C C . TYR A 1 103 ? 5.824 1.609 -5.402 1.00 92.75 103 TYR A C 1
ATOM 773 O O . TYR A 1 103 ? 5.111 0.646 -5.142 1.00 92.75 103 TYR A O 1
ATOM 781 N N . SER A 1 104 ? 5.637 2.369 -6.476 1.00 91.88 104 SER A N 1
ATOM 782 C CA . SER A 1 104 ? 4.645 2.085 -7.514 1.00 91.88 104 SER A CA 1
ATOM 783 C C . SER A 1 104 ? 5.329 1.569 -8.769 1.00 91.88 104 SER A C 1
ATOM 785 O O . SER A 1 104 ? 6.099 2.292 -9.402 1.00 91.88 104 SER A O 1
ATOM 787 N N . LEU A 1 105 ? 5.033 0.328 -9.146 1.00 93.31 105 LEU A N 1
ATOM 788 C CA . LEU A 1 105 ? 5.562 -0.336 -10.331 1.00 93.31 105 LEU A CA 1
ATOM 789 C C . LEU A 1 105 ? 4.492 -0.359 -11.418 1.00 93.31 105 LEU A C 1
ATOM 791 O O . LEU A 1 105 ? 3.400 -0.884 -11.208 1.00 93.31 105 LEU A O 1
ATOM 795 N N . PHE A 1 106 ? 4.803 0.203 -12.581 1.00 92.81 106 PHE A N 1
ATOM 796 C CA . PHE A 1 106 ? 3.853 0.365 -13.677 1.00 92.81 106 PHE A CA 1
ATOM 797 C C . PHE A 1 106 ? 4.121 -0.659 -14.776 1.00 92.81 106 PHE A C 1
ATOM 799 O O . PHE A 1 106 ? 5.220 -0.715 -15.331 1.00 92.81 106 PHE A O 1
ATOM 806 N N . TYR A 1 107 ? 3.102 -1.441 -15.113 1.00 92.06 107 TYR A N 1
ATOM 807 C CA . TYR A 1 107 ? 3.136 -2.506 -16.104 1.00 92.06 107 TYR A CA 1
ATOM 808 C C . TYR A 1 107 ? 2.209 -2.183 -17.274 1.00 92.06 107 TYR A C 1
ATOM 810 O O . TYR A 1 107 ? 1.063 -1.785 -17.067 1.00 92.06 107 TYR A O 1
ATOM 818 N N . PHE A 1 108 ? 2.681 -2.426 -18.496 1.00 93.00 108 PHE A N 1
ATOM 819 C CA . PHE A 1 108 ? 1.884 -2.345 -19.721 1.00 93.00 108 PHE A CA 1
ATOM 820 C C . PHE A 1 108 ? 1.967 -3.668 -20.467 1.00 93.00 108 PHE A C 1
ATOM 822 O O . PHE A 1 108 ? 3.066 -4.155 -20.733 1.00 93.00 108 PHE A O 1
ATOM 829 N N . ALA A 1 109 ? 0.817 -4.274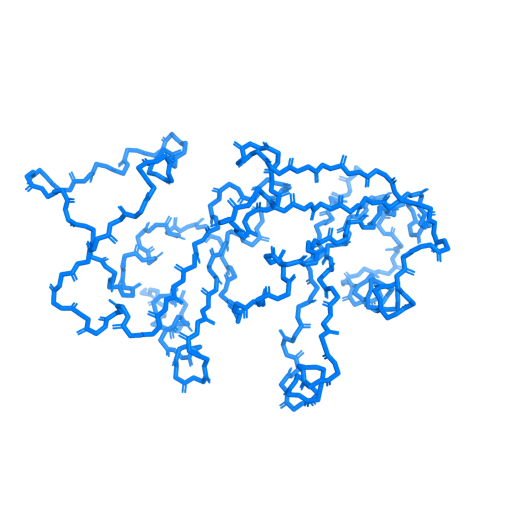 -20.765 1.00 91.38 109 ALA A N 1
ATOM 830 C CA . ALA A 1 109 ? 0.737 -5.629 -21.320 1.00 91.38 109 ALA A CA 1
ATOM 831 C C . ALA A 1 109 ? 1.608 -6.645 -20.540 1.00 91.38 109 ALA A C 1
ATOM 833 O O . ALA A 1 109 ? 2.246 -7.524 -21.117 1.00 91.38 109 ALA A O 1
ATOM 834 N N . GLY A 1 110 ? 1.675 -6.490 -19.212 1.00 88.88 110 GLY A N 1
ATOM 835 C CA . GLY A 1 110 ? 2.498 -7.303 -18.308 1.00 88.88 110 GLY A CA 1
ATOM 836 C C . GLY A 1 110 ? 3.995 -6.966 -18.246 1.00 88.88 110 GLY A C 1
ATOM 837 O O . GLY A 1 110 ? 4.697 -7.534 -17.410 1.00 88.88 110 GLY A O 1
ATOM 838 N N . ALA A 1 111 ? 4.503 -6.043 -19.065 1.00 92.56 111 ALA A N 1
ATOM 839 C CA . ALA A 1 111 ? 5.902 -5.618 -19.035 1.00 92.56 111 ALA A CA 1
ATOM 840 C C . ALA A 1 111 ? 6.103 -4.411 -18.107 1.00 92.56 111 ALA A C 1
ATOM 842 O O . ALA A 1 111 ? 5.391 -3.415 -18.227 1.00 92.56 111 ALA A O 1
ATOM 843 N N . LEU A 1 112 ? 7.090 -4.484 -17.205 1.00 94.06 112 LEU A N 1
ATOM 844 C CA . LEU A 1 112 ? 7.464 -3.365 -16.333 1.00 94.06 112 LEU A CA 1
ATOM 845 C C . LEU A 1 112 ? 8.020 -2.205 -17.174 1.00 94.06 112 LEU A C 1
ATOM 847 O O . LEU A 1 112 ? 8.969 -2.389 -17.933 1.00 94.06 112 LEU A O 1
ATOM 851 N N . SER A 1 113 ? 7.437 -1.017 -17.023 1.00 95.81 113 SER A N 1
ATOM 852 C CA . SER A 1 113 ? 7.763 0.185 -17.800 1.00 95.81 113 SER A CA 1
ATOM 853 C C . SER A 1 113 ? 8.529 1.224 -16.988 1.00 95.81 113 SER A C 1
ATOM 855 O O . SER A 1 113 ? 9.551 1.724 -17.449 1.00 95.81 113 SER A O 1
ATOM 857 N N . HIS A 1 114 ? 8.074 1.534 -15.774 1.00 95.38 114 HIS A N 1
ATOM 858 C CA . HIS A 1 114 ? 8.728 2.492 -14.883 1.00 95.38 114 HIS A CA 1
ATOM 859 C C . HIS A 1 114 ? 8.353 2.225 -13.423 1.00 95.38 114 HIS A C 1
ATOM 861 O O . HIS A 1 114 ? 7.389 1.512 -13.130 1.00 95.38 114 HIS A O 1
ATOM 867 N N . ALA A 1 115 ? 9.151 2.781 -12.515 1.00 96.06 115 ALA A N 1
ATOM 868 C CA . ALA A 1 115 ? 8.947 2.698 -11.081 1.00 96.06 115 ALA A CA 1
ATOM 869 C C . ALA A 1 115 ? 9.019 4.098 -10.463 1.00 96.06 115 ALA A C 1
ATOM 871 O O . ALA A 1 115 ? 9.862 4.914 -10.841 1.00 96.06 115 ALA A O 1
ATOM 872 N N . MET A 1 116 ? 8.132 4.353 -9.509 1.00 95.88 116 MET A N 1
ATOM 873 C CA . MET A 1 116 ? 8.099 5.574 -8.710 1.00 95.88 116 MET A CA 1
ATOM 874 C C . MET A 1 116 ? 8.302 5.211 -7.244 1.00 95.88 116 MET A C 1
ATOM 876 O O . MET A 1 116 ? 7.758 4.210 -6.783 1.00 95.88 116 MET A O 1
ATOM 880 N N . LEU A 1 117 ? 9.038 6.036 -6.513 1.00 95.50 117 LEU A N 1
ATOM 881 C CA . LEU A 1 117 ? 9.085 6.037 -5.062 1.00 95.50 117 LEU A CA 1
ATOM 882 C C . LEU A 1 117 ? 8.285 7.233 -4.552 1.00 95.50 117 LEU A C 1
ATOM 884 O O . LEU A 1 117 ? 8.591 8.379 -4.879 1.00 95.50 117 LEU A O 1
ATOM 888 N N . LYS A 1 118 ? 7.261 6.951 -3.754 1.00 93.19 118 LYS A N 1
ATOM 889 C CA . LYS A 1 118 ? 6.377 7.944 -3.155 1.00 93.19 118 LYS A CA 1
ATOM 890 C C . LYS A 1 118 ? 6.686 8.050 -1.674 1.00 93.19 118 LYS A C 1
ATOM 892 O O . LYS A 1 118 ? 6.540 7.070 -0.942 1.00 93.19 118 LYS A O 1
ATOM 897 N N . ARG A 1 119 ? 7.126 9.219 -1.222 1.00 93.94 119 ARG A N 1
ATOM 898 C CA . ARG A 1 119 ? 7.472 9.466 0.180 1.00 93.94 119 ARG A CA 1
ATOM 899 C C . ARG A 1 119 ? 6.452 10.410 0.801 1.00 93.94 119 ARG A C 1
ATOM 901 O O . ARG A 1 119 ? 6.193 11.462 0.221 1.00 93.94 119 ARG A O 1
ATOM 908 N N . PRO A 1 120 ? 5.875 10.061 1.959 1.00 88.38 120 PRO A N 1
ATOM 909 C CA . PRO A 1 120 ? 4.939 10.951 2.619 1.00 88.38 120 PRO A CA 1
ATOM 910 C C . PRO A 1 120 ? 5.664 12.203 3.116 1.00 88.38 120 PRO A C 1
ATOM 912 O O . PRO A 1 120 ? 6.879 12.207 3.338 1.00 88.38 120 PRO A O 1
ATOM 915 N N . LYS A 1 121 ? 4.899 13.272 3.332 1.00 87.62 121 LYS A N 1
ATOM 916 C CA . LYS A 1 121 ? 5.387 14.454 4.043 1.00 87.62 121 LYS A CA 1
ATOM 917 C C . LYS A 1 121 ? 5.831 14.065 5.460 1.00 87.62 121 LYS A C 1
ATOM 919 O O . LYS A 1 121 ? 5.247 13.183 6.084 1.00 87.62 121 LYS A O 1
ATOM 924 N N . ALA A 1 122 ? 6.840 14.752 6.000 1.00 84.19 122 ALA A N 1
ATOM 925 C CA . ALA A 1 122 ? 7.290 14.533 7.374 1.00 84.19 122 ALA A CA 1
ATOM 926 C C . ALA A 1 122 ? 6.127 14.631 8.382 1.00 84.19 122 ALA A C 1
ATOM 928 O O . ALA A 1 122 ? 5.393 15.621 8.393 1.00 84.19 122 ALA A O 1
ATOM 929 N N . GLY A 1 123 ? 5.991 13.609 9.232 1.00 82.06 123 GLY A N 1
ATOM 930 C CA . GLY A 1 123 ? 4.895 13.489 10.201 1.00 82.06 123 GLY A CA 1
ATOM 931 C C . GLY A 1 123 ? 3.610 12.865 9.644 1.00 82.06 123 GLY A C 1
ATOM 932 O O . GLY A 1 123 ? 2.668 12.681 10.405 1.00 82.06 123 GLY A O 1
ATOM 933 N N . ASP A 1 124 ? 3.575 12.506 8.360 1.00 81.75 124 ASP A N 1
ATOM 934 C CA . ASP A 1 124 ? 2.447 11.843 7.703 1.00 81.75 124 ASP A CA 1
ATOM 935 C C . ASP A 1 124 ? 2.830 10.416 7.257 1.00 81.75 124 ASP A C 1
ATOM 937 O O . ASP A 1 124 ? 4.000 10.032 7.226 1.00 81.75 124 ASP A O 1
ATOM 941 N N . PHE A 1 125 ? 1.830 9.611 6.914 1.00 82.19 125 PHE A N 1
ATOM 942 C CA . PHE A 1 125 ? 1.981 8.270 6.341 1.00 82.19 125 PHE A CA 1
ATOM 943 C C . PHE A 1 125 ? 1.373 8.165 4.935 1.00 82.19 125 PHE A C 1
ATOM 945 O O . PHE A 1 125 ? 1.599 7.182 4.227 1.00 82.19 125 PHE A O 1
ATOM 952 N N . ARG A 1 126 ? 0.589 9.167 4.530 1.00 83.88 126 ARG A N 1
ATOM 953 C CA . ARG A 1 126 ? -0.096 9.240 3.241 1.00 83.88 126 ARG A CA 1
ATOM 954 C C . ARG A 1 126 ? 0.891 9.613 2.138 1.00 83.88 126 ARG A C 1
ATOM 956 O O . ARG A 1 126 ? 1.563 10.637 2.205 1.00 83.88 126 ARG A O 1
ATOM 963 N N . VAL A 1 127 ? 0.976 8.765 1.116 1.00 82.50 127 VAL A N 1
ATOM 964 C CA . VAL A 1 127 ? 1.934 8.888 0.003 1.00 82.50 127 VAL A CA 1
ATOM 965 C C . VAL A 1 127 ? 1.332 9.546 -1.244 1.00 82.50 127 VAL A C 1
ATOM 967 O O . VAL A 1 127 ? 1.919 9.488 -2.319 1.00 82.50 127 VAL A O 1
ATOM 970 N N . GLN A 1 128 ? 0.149 10.150 -1.143 1.00 80.31 128 GLN A N 1
ATOM 971 C CA . GLN A 1 128 ? -0.519 10.835 -2.253 1.00 80.31 128 GLN A CA 1
ATOM 972 C C . GLN A 1 128 ? -0.051 12.299 -2.349 1.00 80.31 128 GLN A C 1
ATOM 974 O O . GLN A 1 128 ? 0.137 12.955 -1.321 1.00 80.31 128 GLN A O 1
ATOM 979 N N . GLU A 1 129 ? 0.162 12.806 -3.570 1.00 80.06 129 GLU A N 1
ATOM 980 C CA . GLU A 1 129 ? 0.700 14.163 -3.809 1.00 80.06 129 GLU A CA 1
ATOM 981 C C . GLU A 1 129 ? -0.170 15.247 -3.159 1.00 80.06 129 GLU A C 1
ATOM 983 O O . GLU A 1 129 ? 0.333 16.270 -2.698 1.00 80.06 129 GLU A O 1
ATOM 988 N N . GLU A 1 130 ? -1.473 14.999 -3.041 1.00 77.19 130 GLU A N 1
ATOM 989 C CA . GLU A 1 130 ? -2.448 15.922 -2.465 1.00 77.19 130 GLU A CA 1
ATOM 990 C C . GLU A 1 130 ? -2.254 16.145 -0.958 1.00 77.19 130 GLU A C 1
ATOM 992 O O . GLU A 1 130 ? -2.657 17.186 -0.441 1.00 77.19 130 GLU A O 1
ATOM 997 N N . TYR A 1 131 ? -1.573 15.227 -0.262 1.00 75.31 131 TYR A N 1
ATOM 998 C CA . TYR A 1 131 ? -1.130 15.403 1.129 1.00 75.31 131 TYR A CA 1
ATOM 999 C C . TYR A 1 131 ? 0.303 15.954 1.233 1.00 75.31 131 TYR A C 1
ATOM 1001 O O . TYR A 1 131 ? 0.893 16.013 2.314 1.00 75.31 131 TYR A O 1
ATOM 1009 N N . GLY A 1 132 ? 0.877 16.393 0.110 1.00 83.12 132 GLY A N 1
ATOM 1010 C CA . GLY A 1 132 ? 2.239 16.909 0.028 1.00 83.12 132 GLY A CA 1
ATOM 1011 C C . GLY A 1 132 ? 3.307 15.817 0.005 1.00 83.12 132 GLY A C 1
ATOM 1012 O O . GLY A 1 132 ? 4.448 16.094 0.375 1.00 83.12 132 GLY A O 1
ATOM 1013 N N . ALA A 1 133 ? 2.947 14.590 -0.383 1.00 87.69 133 ALA A N 1
ATOM 1014 C CA . ALA A 1 133 ? 3.921 13.534 -0.629 1.00 87.69 133 ALA A CA 1
ATOM 1015 C C . ALA A 1 133 ? 4.793 13.863 -1.851 1.00 87.69 133 ALA A C 1
ATOM 1017 O O . ALA A 1 133 ? 4.318 14.414 -2.842 1.00 87.69 133 ALA A O 1
ATOM 1018 N N . GLU A 1 134 ? 6.062 13.476 -1.795 1.00 93.56 134 GLU A N 1
ATOM 1019 C CA . GLU A 1 134 ? 7.006 13.604 -2.903 1.00 93.56 134 GLU A CA 1
ATOM 1020 C C . GLU A 1 134 ? 6.985 12.337 -3.761 1.00 93.56 134 GLU A C 1
ATOM 1022 O O . GLU A 1 134 ? 7.066 11.223 -3.238 1.00 93.56 134 GLU A O 1
ATOM 1027 N N . HIS A 1 135 ? 6.875 12.499 -5.081 1.00 94.19 135 HIS A N 1
ATOM 1028 C CA . HIS A 1 135 ? 6.879 11.399 -6.044 1.00 94.19 135 HIS A CA 1
ATOM 1029 C C . HIS A 1 135 ? 8.126 11.501 -6.914 1.00 94.19 135 HIS A C 1
ATOM 1031 O O . HIS A 1 135 ? 8.292 12.444 -7.685 1.00 94.19 135 HIS A O 1
ATOM 1037 N N . GLN A 1 136 ? 8.999 10.505 -6.814 1.00 96.12 136 GLN A N 1
ATOM 1038 C CA . GLN A 1 136 ? 10.259 10.469 -7.543 1.00 96.12 136 GLN A CA 1
ATOM 1039 C C . GLN A 1 136 ? 10.315 9.239 -8.445 1.00 96.12 136 GLN A C 1
ATOM 1041 O O . GLN A 1 136 ? 10.122 8.115 -7.987 1.00 96.12 136 GLN A O 1
ATOM 1046 N N . GLN A 1 137 ? 10.644 9.423 -9.722 1.00 97.06 137 GLN A N 1
ATOM 1047 C CA . GLN A 1 137 ? 10.971 8.292 -10.587 1.00 97.06 137 GLN A CA 1
ATOM 1048 C C . GLN A 1 137 ? 12.314 7.680 -10.169 1.00 97.06 137 GLN A C 1
ATOM 1050 O O . GLN A 1 137 ? 13.299 8.396 -9.985 1.00 97.06 137 GLN A O 1
ATOM 1055 N N . VAL A 1 138 ? 12.361 6.354 -10.045 1.00 96.94 138 VAL A N 1
ATOM 1056 C CA . VAL A 1 138 ? 13.558 5.606 -9.632 1.00 96.94 138 VAL A CA 1
ATOM 1057 C C . VAL A 1 138 ? 13.995 4.630 -10.718 1.00 96.94 138 VAL A C 1
ATOM 1059 O O . VAL A 1 138 ? 13.168 4.071 -11.445 1.00 96.94 138 VAL A O 1
ATOM 1062 N N . ALA A 1 139 ? 15.308 4.421 -10.847 1.00 96.75 139 ALA A N 1
ATOM 1063 C CA . ALA A 1 139 ? 15.834 3.406 -11.749 1.00 96.75 139 ALA A CA 1
ATOM 1064 C C . ALA A 1 139 ? 15.513 2.007 -11.207 1.00 96.75 139 ALA A C 1
ATOM 1066 O O . ALA A 1 139 ? 15.472 1.785 -9.998 1.00 96.75 139 ALA A O 1
ATOM 1067 N N . PHE A 1 140 ? 15.328 1.026 -12.093 1.00 94.25 140 PHE A N 1
ATOM 1068 C CA . PHE A 1 140 ? 15.018 -0.348 -11.672 1.00 94.25 140 PHE A CA 1
ATOM 1069 C C . PHE A 1 140 ? 16.108 -0.985 -10.809 1.00 94.25 140 PHE A C 1
ATOM 1071 O O . PHE A 1 140 ? 15.802 -1.844 -9.991 1.00 94.25 140 PHE A O 1
ATOM 1078 N N . THR A 1 141 ? 17.360 -0.555 -10.973 1.00 94.25 141 THR A N 1
ATOM 1079 C CA . THR A 1 141 ? 18.494 -0.989 -10.146 1.00 94.25 141 THR A CA 1
ATOM 1080 C C . THR A 1 141 ? 18.384 -0.537 -8.695 1.00 94.25 141 THR A C 1
ATOM 1082 O O . THR A 1 141 ? 18.984 -1.166 -7.828 1.00 94.25 141 THR A O 1
ATOM 1085 N N . ASP A 1 142 ? 17.610 0.516 -8.436 1.00 94.50 142 ASP A N 1
ATOM 1086 C CA . ASP A 1 142 ? 17.450 1.114 -7.111 1.00 94.50 142 ASP A CA 1
ATOM 1087 C C . ASP A 1 142 ? 16.190 0.591 -6.402 1.00 94.50 142 ASP A C 1
ATOM 1089 O O . ASP A 1 142 ? 16.005 0.812 -5.206 1.00 94.50 142 ASP A O 1
ATOM 1093 N N . VAL A 1 143 ? 15.321 -0.132 -7.122 1.00 92.75 143 VAL A N 1
ATOM 1094 C CA . VAL A 1 143 ? 14.146 -0.787 -6.543 1.00 92.75 143 VAL A CA 1
ATOM 1095 C C . VAL A 1 143 ? 14.592 -2.077 -5.843 1.00 92.75 143 VAL A C 1
ATOM 1097 O O . VAL A 1 143 ? 15.197 -2.940 -6.484 1.00 92.75 143 VAL A O 1
ATOM 1100 N N . PRO A 1 144 ? 14.268 -2.277 -4.552 1.00 91.06 144 PRO A N 1
ATOM 1101 C CA . PRO A 1 144 ? 14.623 -3.504 -3.850 1.00 91.06 144 PRO A CA 1
ATOM 1102 C C . PRO A 1 144 ? 14.093 -4.755 -4.566 1.00 91.06 144 PRO A C 1
ATOM 1104 O O . PRO A 1 144 ? 12.926 -4.813 -4.948 1.00 91.06 144 PRO A O 1
ATOM 1107 N N . ALA A 1 145 ? 14.914 -5.801 -4.689 1.00 87.75 145 ALA A N 1
ATOM 1108 C CA . ALA A 1 145 ? 14.520 -7.031 -5.390 1.00 87.75 145 ALA A CA 1
ATOM 1109 C C . ALA A 1 145 ? 13.221 -7.645 -4.831 1.00 87.75 145 ALA A C 1
ATOM 1111 O O . ALA A 1 145 ? 12.335 -8.034 -5.589 1.00 87.75 145 ALA A O 1
ATOM 1112 N N . GLY A 1 146 ? 13.058 -7.627 -3.502 1.00 85.81 146 GLY A N 1
ATOM 1113 C CA . GLY A 1 146 ? 11.843 -8.108 -2.843 1.00 85.81 146 GLY A CA 1
ATOM 1114 C C . GLY A 1 146 ? 10.576 -7.349 -3.251 1.00 85.81 146 GLY A C 1
ATOM 1115 O O . GLY A 1 146 ? 9.513 -7.957 -3.329 1.00 85.81 146 GLY A O 1
ATOM 1116 N N . VAL A 1 147 ? 10.684 -6.055 -3.575 1.00 88.56 147 VAL A N 1
ATOM 1117 C CA . VAL A 1 147 ? 9.568 -5.242 -4.084 1.00 88.56 147 VAL A CA 1
ATOM 1118 C C . VAL A 1 147 ? 9.162 -5.711 -5.482 1.00 88.56 147 VAL A C 1
ATOM 1120 O O . VAL A 1 147 ? 7.982 -5.952 -5.736 1.00 88.56 147 VAL A O 1
ATOM 1123 N N . VAL A 1 148 ? 10.139 -5.915 -6.370 1.00 89.25 148 VAL A N 1
ATOM 1124 C CA . VAL A 1 148 ? 9.902 -6.408 -7.736 1.00 89.25 148 VAL A CA 1
ATOM 1125 C C . VAL A 1 148 ? 9.281 -7.806 -7.720 1.00 89.25 148 VAL A C 1
ATOM 1127 O O . VAL A 1 148 ? 8.328 -8.071 -8.454 1.00 89.25 148 VAL A O 1
ATOM 1130 N N . ASP A 1 149 ? 9.792 -8.702 -6.877 1.00 86.69 149 ASP A N 1
ATOM 1131 C CA . ASP A 1 149 ? 9.277 -10.067 -6.761 1.00 86.69 149 ASP A CA 1
ATOM 1132 C C . ASP A 1 149 ? 7.860 -10.094 -6.188 1.00 86.69 149 ASP A C 1
ATOM 1134 O O . ASP A 1 149 ? 7.017 -10.862 -6.656 1.00 86.69 149 ASP A O 1
ATOM 1138 N N . CYS A 1 150 ? 7.572 -9.230 -5.212 1.00 85.19 150 CYS A N 1
ATOM 1139 C CA . CYS A 1 150 ? 6.227 -9.065 -4.674 1.00 85.19 150 CYS A CA 1
ATOM 1140 C C . CYS A 1 150 ? 5.249 -8.605 -5.762 1.00 85.19 150 CYS A C 1
ATOM 1142 O O . CYS A 1 150 ? 4.200 -9.222 -5.958 1.00 85.19 150 CYS A O 1
ATOM 1144 N N . ALA A 1 151 ? 5.638 -7.595 -6.544 1.00 87.38 151 ALA A N 1
ATOM 1145 C CA . ALA A 1 151 ? 4.807 -7.069 -7.616 1.00 87.38 151 ALA A CA 1
ATOM 1146 C C . ALA A 1 151 ? 4.532 -8.103 -8.720 1.00 87.38 151 ALA A C 1
ATOM 1148 O O . ALA A 1 151 ? 3.399 -8.232 -9.186 1.00 87.38 151 ALA A O 1
ATOM 1149 N N . LYS A 1 152 ? 5.535 -8.910 -9.091 1.00 87.62 152 LYS A N 1
ATOM 1150 C CA . LYS A 1 152 ? 5.363 -10.024 -10.039 1.00 87.62 152 LYS A CA 1
ATOM 1151 C C . LYS A 1 152 ? 4.3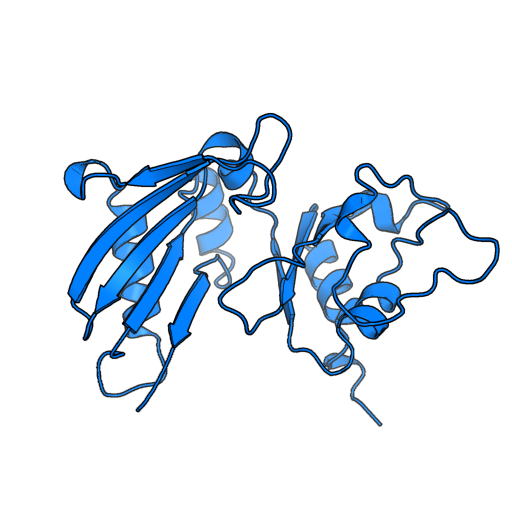76 -11.074 -9.533 1.00 87.62 152 LYS A C 1
ATOM 1153 O O . LYS A 1 152 ? 3.548 -11.539 -10.312 1.00 87.62 152 LYS A O 1
ATOM 1158 N N . ARG A 1 153 ? 4.451 -11.449 -8.250 1.00 86.62 153 ARG A N 1
ATOM 1159 C CA . ARG A 1 153 ? 3.501 -12.404 -7.654 1.00 86.62 153 ARG A CA 1
ATOM 1160 C C . ARG A 1 153 ? 2.077 -11.861 -7.673 1.00 86.62 153 ARG A C 1
ATOM 1162 O O . ARG A 1 153 ? 1.171 -12.600 -8.037 1.00 86.62 153 ARG A O 1
ATOM 1169 N N . ALA A 1 154 ? 1.888 -10.584 -7.349 1.00 84.38 154 ALA A N 1
ATOM 1170 C CA . ALA A 1 154 ? 0.570 -9.960 -7.407 1.00 84.38 154 ALA A CA 1
ATOM 1171 C C . ALA A 1 154 ? 0.006 -9.914 -8.831 1.00 84.38 154 ALA A C 1
ATOM 1173 O O . ALA A 1 154 ? -1.154 -10.257 -9.038 1.00 84.38 154 ALA A O 1
ATOM 1174 N N . LEU A 1 155 ? 0.835 -9.574 -9.823 1.00 85.31 155 LEU A N 1
ATOM 1175 C CA . LEU A 1 155 ? 0.434 -9.597 -11.230 1.00 85.31 155 LEU A CA 1
ATOM 1176 C C . LEU A 1 155 ? 0.019 -11.008 -11.682 1.00 85.31 155 LEU A C 1
ATOM 1178 O O . LEU A 1 155 ? -0.968 -11.157 -12.396 1.00 85.31 155 LEU A O 1
ATOM 1182 N N . ALA A 1 156 ? 0.746 -12.041 -11.242 1.00 86.31 156 ALA A N 1
ATOM 1183 C CA . ALA A 1 156 ? 0.440 -13.440 -11.544 1.00 86.31 156 ALA A CA 1
ATOM 1184 C C . ALA A 1 156 ? -0.812 -13.973 -10.822 1.00 86.31 156 ALA A C 1
ATOM 1186 O O . ALA A 1 156 ? -1.393 -14.958 -11.269 1.00 86.31 156 ALA A O 1
ATOM 1187 N N . ALA A 1 157 ? -1.219 -13.341 -9.719 1.00 85.44 157 ALA A N 1
ATOM 1188 C CA . ALA A 1 157 ? -2.411 -13.704 -8.957 1.00 85.44 157 ALA A CA 1
ATOM 1189 C C . ALA A 1 157 ? -3.706 -13.088 -9.517 1.00 85.44 157 ALA A C 1
ATOM 1191 O O . ALA A 1 157 ? -4.793 -13.436 -9.053 1.00 85.44 157 ALA A O 1
ATOM 1192 N N . LEU A 1 158 ? -3.617 -12.180 -10.497 1.00 82.81 158 LEU A N 1
ATOM 1193 C CA . LEU A 1 158 ? -4.802 -11.606 -11.131 1.00 82.81 158 LEU A CA 1
ATOM 1194 C C . LEU A 1 158 ? -5.645 -12.714 -11.789 1.00 82.81 158 LEU A C 1
ATOM 1196 O O . LEU A 1 158 ? -5.087 -13.578 -12.468 1.00 82.81 158 LEU A O 1
ATOM 1200 N N . PRO A 1 159 ? -6.986 -12.683 -11.656 1.00 80.94 159 PRO A N 1
ATOM 1201 C CA . PRO A 1 159 ? -7.881 -13.702 -12.204 1.00 80.94 159 PRO A CA 1
ATOM 1202 C C . PRO A 1 159 ? -8.085 -13.518 -13.721 1.00 80.94 159 PRO A C 1
ATOM 1204 O O . PRO A 1 159 ? -9.204 -13.381 -14.205 1.00 80.94 159 PRO A O 1
ATOM 1207 N N . SER A 1 160 ? -6.994 -13.483 -14.485 1.00 81.94 160 SER A N 1
ATOM 1208 C CA . SER A 1 160 ? -6.985 -13.318 -15.937 1.00 81.94 160 SER A CA 1
ATOM 1209 C C . SER A 1 160 ? -5.988 -14.277 -16.579 1.00 81.94 160 SER A C 1
ATOM 1211 O O . SER A 1 160 ? -4.872 -14.464 -16.104 1.00 81.94 160 SER A O 1
ATOM 1213 N N . SER A 1 161 ? -6.381 -14.855 -17.715 1.00 82.75 161 SER A N 1
ATOM 1214 C CA . SER A 1 161 ? -5.495 -15.678 -18.550 1.00 82.75 161 SER A CA 1
ATOM 1215 C C . SER A 1 161 ? -4.568 -14.850 -19.447 1.00 82.75 161 SER A C 1
ATOM 1217 O O . SER A 1 161 ? -3.670 -15.402 -20.083 1.00 82.75 161 SER A O 1
ATOM 1219 N N . ARG A 1 162 ? -4.783 -13.530 -19.522 1.00 86.50 162 ARG A N 1
ATOM 1220 C CA . ARG A 1 162 ? -3.976 -12.589 -20.307 1.00 86.50 162 ARG A CA 1
ATOM 1221 C C . ARG A 1 162 ? -3.361 -11.518 -19.406 1.00 86.50 162 ARG A C 1
ATOM 1223 O O . ARG A 1 162 ? -4.009 -11.107 -18.440 1.00 86.50 162 ARG A O 1
ATOM 1230 N N . PRO A 1 163 ? -2.156 -11.019 -19.732 1.00 85.19 163 PRO A N 1
ATOM 1231 C CA . PRO A 1 163 ? -1.598 -9.873 -19.033 1.00 85.19 163 PRO A CA 1
ATOM 1232 C C . PRO A 1 163 ? -2.540 -8.664 -19.126 1.00 85.19 163 PRO A C 1
ATOM 1234 O O . PRO A 1 163 ? -3.099 -8.426 -20.201 1.00 85.19 163 PRO A O 1
ATOM 1237 N N . PRO A 1 164 ? -2.702 -7.882 -18.045 1.00 85.62 164 PRO A N 1
ATOM 1238 C CA . PRO A 1 164 ? -3.493 -6.663 -18.101 1.00 85.62 164 PRO A CA 1
ATOM 1239 C C . PRO A 1 164 ? -2.845 -5.668 -19.066 1.00 85.62 164 PRO A C 1
ATOM 1241 O O . PRO A 1 164 ? -1.615 -5.546 -19.114 1.00 85.62 164 PRO A O 1
ATOM 1244 N N . LEU A 1 165 ? -3.672 -4.926 -19.808 1.00 89.81 165 LEU A N 1
ATOM 1245 C CA . LEU A 1 165 ? -3.190 -3.845 -20.671 1.00 89.81 165 LEU A CA 1
ATOM 1246 C C . LEU A 1 165 ? -2.400 -2.816 -19.858 1.00 89.81 165 LEU A C 1
ATOM 1248 O O . LEU A 1 165 ? -1.351 -2.357 -20.304 1.00 89.81 165 LEU A O 1
ATOM 1252 N N . TYR A 1 166 ? -2.884 -2.513 -18.655 1.00 88.75 166 TYR A N 1
ATOM 1253 C CA . TYR A 1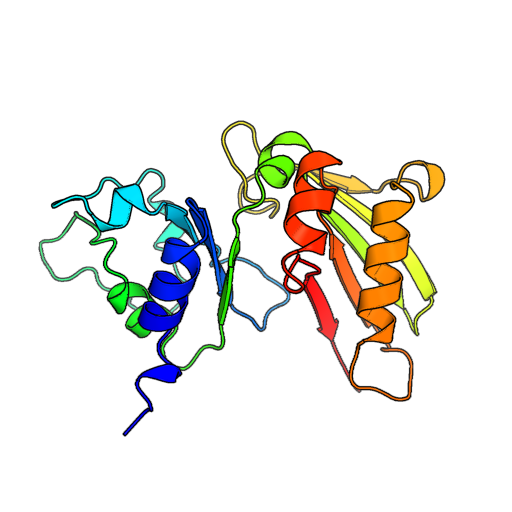 166 ? -2.248 -1.625 -17.699 1.00 88.75 166 TYR A CA 1
ATOM 1254 C C . TYR A 1 166 ? -2.443 -2.141 -16.270 1.00 88.75 166 TYR A C 1
ATOM 1256 O O . TYR A 1 166 ? -3.549 -2.501 -15.867 1.00 88.75 166 TYR A O 1
ATOM 1264 N N . CYS A 1 167 ? -1.375 -2.145 -15.480 1.00 86.19 167 CYS A N 1
ATOM 1265 C CA . CYS A 1 167 ? -1.445 -2.436 -14.053 1.00 86.19 167 CYS A CA 1
ATOM 1266 C C . CYS A 1 167 ? -0.413 -1.603 -13.297 1.00 86.19 167 CYS A C 1
ATOM 1268 O O . CYS A 1 167 ? 0.749 -1.545 -13.689 1.00 86.19 167 CYS A O 1
ATOM 1270 N N . ARG A 1 168 ? -0.826 -0.976 -12.199 1.00 89.06 168 ARG A N 1
ATOM 1271 C CA . ARG A 1 168 ? 0.068 -0.373 -11.216 1.00 89.06 168 ARG A CA 1
ATOM 1272 C C . ARG A 1 168 ? 0.078 -1.253 -9.978 1.00 89.06 168 ARG A C 1
ATOM 1274 O O . ARG A 1 168 ? -0.975 -1.600 -9.450 1.00 89.06 168 ARG A O 1
ATOM 1281 N N . VAL A 1 169 ? 1.264 -1.599 -9.509 1.00 86.12 169 VAL A N 1
ATOM 1282 C CA . VAL A 1 169 ? 1.435 -2.393 -8.299 1.00 86.12 169 VAL A CA 1
ATOM 1283 C C . VAL A 1 169 ? 2.175 -1.565 -7.267 1.00 86.12 169 VAL A C 1
ATOM 1285 O O . VAL A 1 169 ? 3.336 -1.213 -7.465 1.00 86.12 169 VAL A O 1
ATOM 1288 N N . ASP A 1 170 ? 1.476 -1.244 -6.187 1.00 86.88 170 ASP A N 1
ATOM 1289 C CA . ASP A 1 170 ? 1.962 -0.431 -5.085 1.00 86.88 170 ASP A CA 1
ATOM 1290 C C . ASP A 1 170 ? 2.449 -1.361 -3.955 1.00 86.88 170 ASP A C 1
ATOM 1292 O O . ASP A 1 170 ? 1.725 -2.261 -3.504 1.00 86.88 170 ASP A O 1
ATOM 1296 N N . VAL A 1 171 ? 3.710 -1.196 -3.545 1.00 87.00 171 VAL A N 1
ATOM 1297 C CA . VAL A 1 171 ? 4.422 -2.090 -2.621 1.00 87.00 171 VAL A CA 1
ATOM 1298 C C . VAL A 1 171 ? 5.230 -1.281 -1.611 1.00 87.00 171 VAL A C 1
ATOM 1300 O O . VAL A 1 171 ? 6.073 -0.460 -1.974 1.00 87.00 171 VAL A O 1
ATOM 1303 N N . VAL A 1 172 ? 5.047 -1.579 -0.327 1.00 88.12 172 VAL A N 1
ATOM 1304 C CA . VAL A 1 172 ? 5.900 -1.058 0.748 1.00 88.12 172 VAL A CA 1
ATOM 1305 C C . VAL A 1 172 ? 6.998 -2.074 1.046 1.00 88.12 172 VAL A C 1
ATOM 1307 O O . VAL A 1 172 ? 6.728 -3.257 1.254 1.00 88.12 172 VAL A O 1
ATOM 1310 N N . ALA A 1 173 ? 8.252 -1.623 1.062 1.00 86.75 173 ALA A N 1
ATOM 1311 C CA . ALA A 1 173 ? 9.371 -2.471 1.454 1.00 86.75 173 ALA A CA 1
ATOM 1312 C C . ALA A 1 173 ? 9.327 -2.714 2.969 1.00 86.75 173 ALA A C 1
ATOM 1314 O O . ALA A 1 173 ? 9.365 -1.772 3.759 1.00 86.75 173 ALA A O 1
ATOM 1315 N N . LEU A 1 174 ? 9.252 -3.981 3.370 1.00 82.38 174 LEU A N 1
ATOM 1316 C CA . LEU A 1 174 ? 9.142 -4.365 4.774 1.00 82.38 174 LEU A CA 1
ATOM 1317 C C . LEU A 1 174 ? 10.491 -4.726 5.381 1.00 82.38 174 LEU A C 1
ATOM 1319 O O . LEU A 1 174 ? 11.381 -5.246 4.705 1.00 82.38 174 LEU A O 1
ATOM 1323 N N . SER A 1 175 ? 10.606 -4.522 6.690 1.00 79.06 175 SER A N 1
ATOM 1324 C CA . SER A 1 175 ? 11.713 -5.066 7.472 1.00 79.06 175 SER A CA 1
ATOM 1325 C C . SER A 1 175 ? 11.681 -6.602 7.525 1.00 79.06 175 SER A C 1
ATOM 1327 O O . SER A 1 175 ? 10.627 -7.233 7.431 1.00 79.06 175 SER A O 1
ATOM 1329 N N . THR A 1 176 ? 12.841 -7.231 7.748 1.00 75.19 176 THR A N 1
ATOM 1330 C CA . THR A 1 176 ? 12.952 -8.695 7.896 1.00 75.19 176 THR A CA 1
ATOM 1331 C C . THR A 1 176 ? 12.057 -9.242 9.010 1.00 75.19 176 THR A C 1
ATOM 1333 O O . THR A 1 176 ? 11.433 -10.286 8.840 1.00 75.19 176 THR A O 1
ATOM 1336 N N . ALA A 1 177 ? 11.951 -8.525 10.132 1.00 75.38 177 ALA A N 1
ATOM 1337 C CA . ALA A 1 177 ? 11.075 -8.903 11.240 1.00 75.38 177 ALA A CA 1
ATOM 1338 C C . ALA A 1 177 ? 9.594 -8.906 10.823 1.00 75.38 177 ALA A C 1
ATOM 1340 O O . ALA A 1 177 ? 8.869 -9.855 11.121 1.00 75.38 177 ALA A O 1
ATOM 1341 N N . ARG A 1 178 ? 9.147 -7.888 10.074 1.00 73.81 178 ARG A N 1
ATOM 1342 C CA . ARG A 1 178 ? 7.782 -7.841 9.533 1.00 73.81 178 ARG A CA 1
ATOM 1343 C C . ARG A 1 178 ? 7.526 -8.930 8.498 1.00 73.81 178 ARG A C 1
ATOM 1345 O O . ARG A 1 178 ? 6.461 -9.530 8.530 1.00 73.81 178 ARG A O 1
ATOM 1352 N N . LEU A 1 179 ? 8.494 -9.236 7.632 1.00 70.19 179 LEU A N 1
ATOM 1353 C CA . LEU A 1 179 ? 8.384 -10.355 6.689 1.00 70.19 179 LEU A CA 1
ATOM 1354 C C . LEU A 1 179 ? 8.192 -11.698 7.408 1.00 70.19 179 LEU A C 1
ATOM 1356 O O . LEU A 1 179 ? 7.407 -12.521 6.954 1.00 70.19 179 LEU A O 1
ATOM 1360 N N . GLN A 1 180 ? 8.870 -11.918 8.538 1.00 69.44 180 GLN A N 1
ATOM 1361 C CA . GLN A 1 180 ? 8.691 -13.127 9.350 1.00 69.44 180 GLN A CA 1
ATOM 1362 C C . GLN A 1 180 ? 7.314 -13.176 10.017 1.00 69.44 180 GLN A C 1
ATOM 1364 O O . GLN A 1 180 ? 6.677 -14.226 10.009 1.00 69.44 180 GLN A O 1
ATOM 1369 N N . GLN A 1 181 ? 6.841 -12.043 10.549 1.00 67.38 181 GLN A N 1
ATOM 1370 C CA . GLN A 1 181 ? 5.494 -11.933 11.117 1.00 67.38 181 GLN A CA 1
ATOM 1371 C C . GLN A 1 181 ? 4.422 -12.220 10.060 1.00 67.38 181 GLN A C 1
ATOM 1373 O O . GLN A 1 181 ? 3.458 -12.926 10.326 1.00 67.38 181 GLN A O 1
ATOM 1378 N N . ALA A 1 182 ? 4.623 -11.715 8.850 1.00 64.12 182 ALA A N 1
ATOM 1379 C CA . ALA A 1 182 ? 3.709 -11.898 7.743 1.00 64.12 182 ALA A CA 1
ATOM 1380 C C . ALA A 1 182 ? 3.787 -13.262 7.058 1.00 64.12 182 ALA A C 1
ATOM 1382 O O . ALA A 1 182 ? 2.813 -13.724 6.493 1.00 64.12 182 ALA A O 1
ATOM 1383 N N . ALA A 1 183 ? 4.917 -13.964 7.102 1.00 57.88 183 ALA A N 1
ATOM 1384 C CA . ALA A 1 183 ? 4.952 -15.348 6.628 1.00 57.88 183 ALA A CA 1
ATOM 1385 C C . ALA A 1 183 ? 4.014 -16.260 7.448 1.00 57.88 183 ALA A C 1
ATOM 1387 O O . ALA A 1 183 ? 3.610 -17.316 6.965 1.00 57.88 183 ALA A O 1
ATOM 1388 N N . ALA A 1 184 ? 3.665 -15.847 8.672 1.00 52.34 184 ALA A N 1
ATOM 1389 C CA . ALA A 1 184 ? 2.658 -16.492 9.506 1.00 52.34 184 ALA A CA 1
ATOM 1390 C C . ALA A 1 184 ? 1.223 -15.982 9.252 1.00 52.34 184 ALA A C 1
ATOM 1392 O O . ALA A 1 184 ? 0.286 -16.579 9.778 1.00 52.34 184 ALA A O 1
ATOM 1393 N N . ASP A 1 185 ? 1.051 -14.920 8.457 1.00 46.75 185 ASP A N 1
ATOM 1394 C CA . ASP A 1 185 ? -0.234 -14.293 8.137 1.00 46.75 185 ASP A CA 1
ATOM 1395 C C . ASP A 1 185 ? -0.309 -13.953 6.626 1.00 46.75 185 ASP A C 1
ATOM 1397 O O . ASP A 1 185 ? 0.261 -12.949 6.183 1.00 46.75 185 ASP A O 1
ATOM 1401 N N . PRO A 1 186 ? -0.962 -14.798 5.803 1.00 41.19 186 PRO A N 1
ATOM 1402 C CA . PRO A 1 186 ? -0.900 -14.733 4.339 1.00 41.19 186 PRO A CA 1
ATOM 1403 C C . PRO A 1 186 ? -1.470 -13.448 3.709 1.00 41.19 186 PRO A C 1
ATOM 1405 O O . PRO A 1 186 ? -1.327 -13.274 2.498 1.00 41.19 186 PRO A O 1
ATOM 1408 N N . ASP A 1 187 ? -2.041 -12.530 4.492 1.00 39.28 187 ASP A N 1
ATOM 1409 C CA . ASP A 1 187 ? -2.715 -11.318 4.009 1.00 39.28 187 ASP A CA 1
ATOM 1410 C C . ASP A 1 187 ? -1.798 -10.079 3.900 1.00 39.28 187 ASP A C 1
ATOM 1412 O O . ASP A 1 187 ? -2.256 -8.935 3.871 1.00 39.28 187 ASP A O 1
ATOM 1416 N N . LEU A 1 188 ? -0.479 -10.269 3.813 1.00 43.06 188 LEU A N 1
ATOM 1417 C CA . LEU A 1 188 ? 0.477 -9.162 3.763 1.00 43.06 188 LEU A CA 1
ATOM 1418 C C . LEU A 1 188 ? 0.631 -8.523 2.365 1.00 43.06 188 LEU A C 1
ATOM 1420 O O . LEU A 1 188 ? 0.922 -9.171 1.361 1.00 43.06 188 LEU A O 1
ATOM 1424 N N . PHE A 1 189 ? 0.493 -7.195 2.367 1.00 54.50 189 PHE A N 1
ATOM 1425 C CA . PHE A 1 189 ? 0.002 -6.336 1.291 1.00 54.50 189 PHE A CA 1
ATOM 1426 C C . PHE A 1 189 ? 0.788 -6.263 -0.013 1.00 54.50 189 PHE A C 1
ATOM 1428 O O . PHE A 1 189 ? 1.960 -5.888 -0.063 1.00 54.50 189 PHE A O 1
ATOM 1435 N N . VAL A 1 190 ? 0.012 -6.399 -1.087 1.00 52.12 190 VAL A N 1
ATOM 1436 C CA . VAL A 1 190 ? 0.234 -5.748 -2.373 1.00 52.12 190 VAL A CA 1
ATOM 1437 C C . VAL A 1 190 ? -1.057 -5.044 -2.761 1.00 52.12 190 VAL A C 1
ATOM 1439 O O . VAL A 1 190 ? -2.119 -5.664 -2.760 1.00 52.12 190 VAL A O 1
ATOM 1442 N N . VAL A 1 191 ? -0.989 -3.763 -3.112 1.00 50.72 191 VAL A N 1
ATOM 1443 C CA . VAL A 1 191 ? -2.133 -3.065 -3.706 1.00 50.72 191 VAL A CA 1
ATOM 1444 C C . VAL A 1 191 ? -1.882 -3.020 -5.202 1.00 50.72 191 VAL A C 1
ATOM 1446 O O . VAL A 1 191 ? -1.180 -2.151 -5.709 1.00 50.72 191 VAL A O 1
ATOM 1449 N N . ALA A 1 192 ? -2.423 -3.995 -5.925 1.00 45.03 192 ALA A N 1
ATOM 1450 C CA . ALA A 1 192 ? -2.473 -3.927 -7.376 1.00 45.03 192 ALA A CA 1
ATOM 1451 C C . ALA A 1 192 ? -3.704 -3.102 -7.772 1.00 45.03 192 ALA A C 1
ATOM 1453 O O . ALA A 1 192 ? -4.839 -3.538 -7.598 1.00 45.03 192 ALA A O 1
ATOM 1454 N N . SER A 1 193 ? -3.486 -1.898 -8.293 1.00 44.84 193 SER A N 1
ATOM 1455 C CA . SER A 1 193 ? -4.521 -1.122 -8.971 1.00 44.84 193 SER A CA 1
ATOM 1456 C C . SER A 1 193 ? -4.363 -1.335 -10.477 1.00 44.84 193 SER A C 1
ATOM 1458 O O . SER A 1 193 ? -3.426 -0.863 -11.113 1.00 44.84 193 SER A O 1
ATOM 1460 N N . GLY A 1 194 ? -5.258 -2.129 -11.060 1.00 36.69 194 GLY A N 1
ATOM 1461 C CA . GLY A 1 194 ? -5.315 -2.382 -12.498 1.00 36.69 194 GLY A CA 1
ATOM 1462 C C . GLY A 1 194 ? -6.601 -1.824 -13.087 1.00 36.69 194 GLY A C 1
ATOM 1463 O O . GLY A 1 194 ? -7.671 -2.003 -12.514 1.00 36.69 194 GLY A O 1
ATOM 1464 N N . GLY A 1 195 ? -6.490 -1.153 -14.230 1.00 36.53 195 GLY A N 1
ATOM 1465 C CA . GLY A 1 195 ? -7.626 -0.933 -15.119 1.00 36.53 195 GLY A CA 1
ATOM 1466 C C . GLY A 1 195 ? -7.664 -2.084 -16.118 1.00 36.53 195 GLY A C 1
ATOM 1467 O O . GLY A 1 195 ? -6.637 -2.396 -16.719 1.00 36.53 195 GLY A O 1
ATOM 1468 N N . VAL A 1 196 ? -8.818 -2.726 -16.280 1.00 33.03 196 VAL A N 1
ATOM 1469 C CA . VAL A 1 196 ? -9.033 -3.732 -17.325 1.00 33.03 196 VAL A CA 1
ATOM 1470 C C . VAL A 1 196 ? -9.986 -3.210 -18.392 1.00 33.03 196 VAL A C 1
ATOM 1472 O O . VAL A 1 196 ? -10.980 -2.559 -18.085 1.00 33.03 196 VAL A O 1
ATOM 1475 N N . ASP A 1 197 ? -9.613 -3.579 -19.614 1.00 30.83 197 ASP A N 1
ATOM 1476 C CA . ASP A 1 197 ? -10.427 -3.783 -20.809 1.00 30.83 197 ASP A CA 1
ATOM 1477 C C . ASP A 1 197 ? -11.051 -2.552 -21.491 1.00 30.83 197 ASP A C 1
ATOM 1479 O O . ASP A 1 197 ? -12.051 -1.986 -21.053 1.00 30.83 197 ASP A O 1
ATOM 1483 N N . LEU A 1 198 ? -10.470 -2.203 -22.650 1.00 32.84 198 LEU A N 1
ATOM 1484 C CA . LEU A 1 198 ? -11.245 -1.783 -23.822 1.00 32.84 198 LEU A CA 1
ATOM 1485 C C . LEU A 1 198 ? -11.558 -3.024 -24.663 1.00 32.84 198 LEU A C 1
ATOM 1487 O O . LEU A 1 198 ? -10.616 -3.828 -24.863 1.00 32.84 198 LEU A O 1
#

Radius of gyration: 17.89 Å; chains: 1; bounding box: 49×37×50 Å

Foldseek 3Di:
DPDPVQAQLVVQVVQVVPAQKKWKFFLADPDGLQIDIDGSVLLVDPFDDDPDPVSPCPDDDCPPDPPPDPTDRPHSNVVRVVCPVTHMDMGHDAVLCQVFNKKKFKDAQRHTDWIKGFYADHPDNDRDCVNVIDIGTDDPVPDDPVQVVVQNVVQVPPPDPTRARIKIKIGRDHDPVVVVVCVVPVCDDISIHGDHDD

InterPro domains:
  IPR053191 D-cycloserine Biosynthesis Enzyme [PTHR39217] (64-177)

Organism: Neobodo designis (NCBI:txid312471)